Protein AF-R6YLD8-F1 (afdb_monomer_lite)

Secondary structure (DSSP, 8-state):
--HHHHHHHHHHHHHHHHHHHHHHHHT--GGG-TT--SEEEEEE-SSTTSSHHHHHHHTTHHHHHHTT-EEEEEESGGGGTT---SSHHHHHHHHHHHHHHHHHHTTTSEEEEEE--HHHHHHHHHHHHHHHH-SS-B-PPSS--GGGTS-HHHHHHHHHHHHHTT--HHHHHHHHHHHHHHHHHTT-S--SSB---SEEEEEEES--HHHHHHHHHTTTTHHHHHTTTEEEE-SS--

Sequence (238 aa):
MTEKDYWERFGFWRCSLSDIYTHIKSGMAETENPHCRKGIIVEKDADTESRLDFVKDYLNVSELEKAGKVSELTIDASWTAGIVPSSRNETSRDCWNKIIAAAYKANDGLLILNVSNMKLFEHCWWHIKQLAKQEAGLVAWPPFDKSIFFDIDEFVGEVERLMKTGRDKSEINAFVKDKISEAKRQGLVPSDKFHFNGYVLIVLDGLDWQSVREISERDRGQFDAAMQFYYRVDFSRW

Foldseek 3Di:
DDPVLVCVQLVVLLVQLLVQLVQLVVLDFPVVCPPHFQAEEEEDDPDDPDTVVSSCVSSVVVVCVVVQQEFEDEADPVLVVPDPDPDPVPSLLQLLLLQVLSLLSNASHEYEYEYADLVSCLSCVLSVLCLRVQPWFRARDPPDDLCSLPVVVVVVVVLVVCVVVVDDPVVSVVVVVVVVVVCVVSCSGPDRGHGRRHGYYYYYYNDDPVSNCVSNVVVPCPVVVSVVRYDYDDPDDD

Structure (mmCIF, N/CA/C/O backbone):
data_AF-R6YLD8-F1
#
_entry.id   AF-R6YLD8-F1
#
loop_
_atom_site.group_PDB
_atom_site.id
_atom_site.type_symbol
_atom_site.label_atom_id
_atom_site.label_alt_id
_atom_site.label_comp_id
_atom_site.label_asym_id
_atom_site.label_entity_id
_atom_site.label_seq_id
_atom_site.pdbx_PDB_ins_code
_atom_site.Cartn_x
_atom_site.Cartn_y
_atom_site.Cartn_z
_atom_site.occupancy
_atom_site.B_iso_or_equiv
_atom_site.auth_seq_id
_atom_site.auth_comp_id
_atom_site.auth_asym_id
_atom_site.auth_atom_id
_atom_site.pdbx_PDB_model_num
ATOM 1 N N . MET A 1 1 ? -20.843 14.189 20.719 1.00 54.56 1 MET A N 1
ATOM 2 C CA . MET A 1 1 ? -21.021 14.090 19.256 1.00 54.56 1 MET A CA 1
ATOM 3 C C . MET A 1 1 ? -22.514 14.049 18.999 1.00 54.56 1 MET A C 1
ATOM 5 O O . MET A 1 1 ? -23.176 13.247 19.647 1.00 54.56 1 MET A O 1
ATOM 9 N N . THR A 1 2 ? -23.064 14.955 18.189 1.00 55.84 2 THR A N 1
ATOM 10 C CA . THR A 1 2 ? -24.496 14.896 17.850 1.00 55.84 2 THR A CA 1
ATOM 11 C C . THR A 1 2 ? -24.734 13.844 16.762 1.00 55.84 2 THR A C 1
ATOM 13 O O . THR A 1 2 ? -23.812 13.488 16.034 1.00 55.84 2 THR A O 1
ATOM 16 N N . GLU A 1 3 ? -25.958 13.334 16.629 1.00 47.41 3 GLU A N 1
ATOM 17 C CA . GLU A 1 3 ? -26.317 12.378 15.567 1.00 47.41 3 GLU A CA 1
ATOM 18 C C . GLU A 1 3 ? -26.068 12.965 14.164 1.00 47.41 3 GLU A C 1
ATOM 20 O O . GLU A 1 3 ? -25.625 12.272 13.253 1.00 47.41 3 GLU A O 1
ATOM 25 N N . LYS A 1 4 ? -26.243 14.281 14.011 1.00 50.69 4 LYS A N 1
ATOM 26 C CA . LYS A 1 4 ? -25.929 15.012 12.781 1.00 50.69 4 LYS A CA 1
ATOM 27 C C . LYS A 1 4 ? -24.424 15.036 12.479 1.00 50.69 4 LYS A C 1
ATOM 29 O O . LYS A 1 4 ? -24.033 14.744 11.353 1.00 50.69 4 LYS A O 1
ATOM 34 N N . ASP A 1 5 ? -23.589 15.301 13.488 1.00 54.31 5 ASP A N 1
ATOM 35 C CA . ASP A 1 5 ? -22.125 15.217 13.358 1.00 54.31 5 ASP A CA 1
ATOM 36 C C . ASP A 1 5 ? -21.674 13.801 12.987 1.00 54.31 5 ASP A C 1
ATOM 38 O O . ASP A 1 5 ? -20.749 13.630 12.201 1.00 54.31 5 ASP A O 1
ATOM 42 N N . TYR A 1 6 ? -22.331 12.778 13.537 1.00 54.19 6 TYR A N 1
ATOM 43 C CA . TYR A 1 6 ? -22.043 11.382 13.227 1.00 54.19 6 TYR A CA 1
ATOM 44 C C . TYR A 1 6 ? -22.315 11.073 11.743 1.00 54.19 6 TYR A C 1
ATOM 46 O O . TYR A 1 6 ? -21.423 10.600 11.041 1.00 54.19 6 TYR A O 1
ATOM 54 N N . TRP A 1 7 ? -23.497 11.412 11.221 1.00 52.25 7 TRP A N 1
ATOM 55 C CA . TRP A 1 7 ? -23.858 11.115 9.828 1.00 52.25 7 TRP A CA 1
ATOM 56 C C . TRP A 1 7 ? -23.059 11.908 8.790 1.00 52.25 7 TRP A C 1
ATOM 58 O O . TRP A 1 7 ? -22.678 11.342 7.767 1.00 52.25 7 TRP A O 1
ATOM 68 N N . GLU A 1 8 ? -22.755 13.181 9.044 1.00 62.16 8 GLU A N 1
ATOM 69 C CA . GLU A 1 8 ? -21.939 13.985 8.124 1.00 62.16 8 GLU A CA 1
ATOM 70 C C . GLU A 1 8 ? -20.480 13.481 8.079 1.00 62.16 8 GLU A C 1
ATOM 72 O O . GLU A 1 8 ? -19.888 13.388 7.001 1.00 62.16 8 GLU A O 1
ATOM 77 N N . ARG A 1 9 ? -19.913 13.067 9.224 1.00 65.88 9 ARG A N 1
ATOM 78 C CA . ARG A 1 9 ? -18.512 12.608 9.332 1.00 65.88 9 ARG A CA 1
ATOM 79 C C . ARG A 1 9 ? -18.305 11.186 8.820 1.00 65.88 9 ARG A C 1
ATOM 81 O O . ARG A 1 9 ? -17.398 10.943 8.026 1.00 65.88 9 ARG A O 1
ATOM 88 N N . PHE A 1 10 ? -19.141 10.243 9.250 1.00 72.06 10 PHE A N 1
ATOM 89 C CA . PHE A 1 10 ? -19.070 8.860 8.776 1.00 72.06 10 PHE A CA 1
ATOM 90 C C . PHE A 1 10 ? -19.542 8.743 7.324 1.00 72.06 10 PHE A C 1
ATOM 92 O O . PHE A 1 10 ? -18.991 7.945 6.568 1.00 72.06 10 PHE A O 1
ATOM 99 N N . GLY A 1 11 ? -20.506 9.574 6.910 1.00 73.88 11 GLY A N 1
ATOM 100 C CA . GLY A 1 11 ? -20.987 9.644 5.532 1.00 73.88 11 GLY A CA 1
ATOM 101 C C . GLY A 1 11 ? -19.890 10.039 4.546 1.00 73.88 11 GLY A C 1
ATOM 102 O O . GLY A 1 11 ? -19.727 9.365 3.532 1.00 73.88 11 GLY A O 1
ATOM 103 N N . PHE A 1 12 ? -19.084 11.059 4.866 1.00 81.25 12 PHE A N 1
ATOM 104 C CA . PHE A 1 12 ? -17.955 11.461 4.020 1.00 81.25 12 PHE A CA 1
ATOM 105 C C . PHE A 1 12 ? -16.965 10.313 3.783 1.00 81.25 12 PHE A C 1
ATOM 107 O O . PHE A 1 12 ? -16.616 10.023 2.634 1.00 81.25 12 PHE A O 1
ATOM 114 N N . TRP A 1 13 ? -16.527 9.643 4.856 1.00 83.94 13 TRP A N 1
ATOM 115 C CA . TRP A 1 13 ? -15.561 8.550 4.743 1.00 83.94 13 TRP A CA 1
ATOM 116 C C . TRP A 1 13 ? -16.149 7.341 4.030 1.00 83.94 13 TRP A C 1
ATOM 118 O O . TRP A 1 13 ? -15.495 6.774 3.161 1.00 83.94 13 TRP A O 1
ATOM 128 N N . ARG A 1 14 ? -17.401 6.991 4.331 1.00 85.25 14 ARG A N 1
ATOM 129 C CA . ARG A 1 14 ? -18.125 5.936 3.625 1.00 85.25 14 ARG A CA 1
ATOM 130 C C . ARG A 1 14 ? -18.158 6.190 2.119 1.00 85.25 14 ARG A C 1
ATOM 132 O O . ARG A 1 14 ? -17.820 5.280 1.366 1.00 85.25 14 ARG A O 1
ATOM 139 N N . CYS A 1 15 ? -18.537 7.393 1.683 1.00 83.88 15 CYS A N 1
ATOM 140 C CA . CYS A 1 15 ? -18.571 7.741 0.261 1.00 83.88 15 CYS A CA 1
ATOM 141 C C . CYS A 1 15 ? -17.170 7.684 -0.355 1.00 83.88 15 CYS A C 1
ATOM 143 O O . CYS A 1 15 ? -16.962 6.943 -1.307 1.00 83.88 15 CYS A O 1
ATOM 145 N N . SER A 1 16 ? -16.192 8.364 0.251 1.00 85.69 16 SER A N 1
ATOM 146 C CA . SER A 1 16 ? -14.823 8.436 -0.283 1.00 85.69 16 SER A CA 1
ATOM 147 C C . SER A 1 16 ? -14.176 7.054 -0.434 1.00 85.69 16 SER A C 1
ATOM 149 O O . SER A 1 16 ? -13.563 6.760 -1.455 1.00 85.69 16 SER A O 1
ATOM 151 N N . LEU A 1 17 ? -14.322 6.179 0.565 1.00 90.62 17 LEU A N 1
ATOM 152 C CA . LEU A 1 17 ? -13.771 4.822 0.518 1.00 90.62 17 LEU A CA 1
ATOM 153 C C . LEU A 1 17 ? -14.524 3.934 -0.487 1.00 90.62 17 LEU A C 1
ATOM 155 O O . LEU A 1 17 ? -13.894 3.168 -1.214 1.00 90.62 17 LEU A O 1
ATOM 159 N N . SER A 1 18 ? -15.849 4.081 -0.585 1.00 89.31 18 SER A N 1
ATOM 160 C CA . SER A 1 18 ? -16.654 3.347 -1.574 1.00 89.31 18 SER A CA 1
ATOM 161 C C . SER A 1 18 ? -16.325 3.767 -3.011 1.00 89.31 18 SER A C 1
ATOM 163 O O . SER A 1 18 ? -16.308 2.923 -3.909 1.00 89.31 18 SER A O 1
ATOM 165 N N . ASP A 1 19 ? -16.033 5.050 -3.238 1.00 88.31 19 ASP A N 1
ATOM 166 C CA . ASP A 1 19 ? -15.616 5.578 -4.539 1.00 88.31 19 ASP A CA 1
ATOM 167 C C . ASP A 1 19 ? -14.249 5.013 -4.944 1.00 88.31 19 ASP A C 1
ATOM 169 O O . ASP A 1 19 ? -14.073 4.580 -6.085 1.00 88.31 19 ASP A O 1
ATOM 173 N N . ILE A 1 20 ? -13.306 4.930 -3.997 1.00 90.75 20 ILE A N 1
ATOM 174 C CA . ILE A 1 20 ? -11.999 4.289 -4.204 1.00 90.75 20 ILE A CA 1
ATOM 175 C C . ILE A 1 20 ? -12.169 2.810 -4.565 1.00 90.75 20 ILE A C 1
ATOM 177 O O . ILE A 1 20 ? -11.613 2.356 -5.565 1.00 90.75 20 ILE A O 1
ATOM 181 N N . TYR A 1 21 ? -12.968 2.058 -3.802 1.00 92.31 21 TYR A N 1
ATOM 182 C CA . TYR A 1 21 ? -13.267 0.660 -4.123 1.00 92.31 21 TYR A CA 1
ATOM 183 C C . TYR A 1 21 ? -13.888 0.517 -5.518 1.00 92.31 21 TYR A C 1
ATOM 185 O O . TYR A 1 21 ? -13.469 -0.339 -6.299 1.00 92.31 21 TYR A O 1
ATOM 193 N N . THR A 1 22 ? -14.851 1.375 -5.861 1.00 90.12 22 THR A N 1
ATOM 194 C CA . THR A 1 22 ? -15.515 1.350 -7.170 1.00 90.12 22 THR A CA 1
ATOM 195 C C . THR A 1 22 ? -14.522 1.615 -8.297 1.00 90.12 22 THR A C 1
ATOM 197 O O . THR A 1 22 ? -14.556 0.903 -9.298 1.00 90.12 22 THR A O 1
ATOM 200 N N . HIS A 1 23 ? -13.608 2.571 -8.114 1.00 88.88 23 HIS A N 1
ATOM 201 C CA . HIS A 1 23 ? -12.553 2.891 -9.073 1.00 88.88 23 HIS A CA 1
ATOM 202 C C . HIS A 1 23 ? -11.590 1.712 -9.284 1.00 88.88 23 HIS A C 1
ATOM 204 O O . HIS A 1 23 ? -11.355 1.292 -10.418 1.00 88.88 23 HIS A O 1
ATOM 210 N N . ILE A 1 24 ? -11.110 1.104 -8.192 1.00 89.75 24 ILE A N 1
ATOM 211 C CA . ILE A 1 24 ? -10.271 -0.101 -8.259 1.00 89.75 24 ILE A CA 1
ATOM 212 C C . ILE A 1 24 ? -11.018 -1.225 -8.984 1.00 89.75 24 ILE A C 1
ATOM 214 O O . ILE A 1 24 ? -10.458 -1.906 -9.844 1.00 89.75 24 ILE A O 1
ATOM 218 N N . LYS A 1 25 ? -12.293 -1.446 -8.653 1.00 89.31 25 LYS A N 1
ATOM 219 C CA . LYS A 1 25 ? -13.105 -2.520 -9.230 1.00 89.31 25 LYS A CA 1
ATOM 220 C C . LYS A 1 25 ? -13.355 -2.323 -10.723 1.00 89.31 25 LYS A C 1
ATOM 222 O O . LYS A 1 25 ? -13.212 -3.291 -11.470 1.00 89.31 25 LYS A O 1
ATOM 227 N N . SER A 1 26 ? -13.699 -1.108 -11.150 1.00 84.56 26 SER A N 1
ATOM 228 C CA . SER A 1 26 ? -14.002 -0.779 -12.547 1.00 84.56 26 SER A CA 1
ATOM 229 C C . SER A 1 26 ? -12.767 -0.757 -13.450 1.00 84.56 26 SER A C 1
ATOM 231 O O . SER A 1 26 ? -12.919 -0.900 -14.661 1.00 84.56 26 SER A O 1
ATOM 233 N N . GLY A 1 27 ? -11.561 -0.618 -12.882 1.00 77.94 27 GLY A N 1
ATOM 234 C CA . GLY A 1 27 ? -10.319 -0.505 -13.654 1.00 77.94 27 GLY A CA 1
ATOM 235 C C . GLY A 1 27 ? -10.230 0.806 -14.438 1.00 77.94 27 GLY A C 1
ATOM 236 O O . GLY A 1 27 ? -9.628 0.841 -15.510 1.00 77.94 27 GLY A O 1
ATOM 237 N N . MET A 1 28 ? -10.887 1.855 -13.939 1.00 67.25 28 MET A N 1
ATOM 238 C CA . MET A 1 28 ? -10.843 3.197 -14.520 1.00 67.25 28 MET A CA 1
ATOM 239 C C . MET A 1 28 ? -9.446 3.817 -14.374 1.00 67.25 28 MET A C 1
ATOM 241 O O . MET A 1 28 ? -8.690 3.493 -13.457 1.00 67.25 28 MET A O 1
ATOM 245 N N . ALA A 1 29 ? -9.096 4.701 -15.309 1.00 59.94 29 ALA A N 1
ATOM 246 C CA . ALA A 1 29 ? -7.838 5.433 -15.257 1.00 59.94 29 ALA A CA 1
ATOM 247 C C . ALA A 1 29 ? -7.935 6.596 -14.257 1.00 59.94 29 ALA A C 1
ATOM 249 O O . ALA A 1 29 ? -8.950 7.284 -14.189 1.00 59.94 29 ALA A O 1
ATOM 250 N N . GLU A 1 30 ? -6.842 6.882 -13.547 1.00 55.12 30 GLU A N 1
ATOM 251 C CA . GLU A 1 30 ? -6.752 7.900 -12.483 1.00 55.12 30 GLU A CA 1
ATOM 252 C C . GLU A 1 30 ? -7.286 9.293 -12.869 1.00 55.12 30 GLU A C 1
ATOM 254 O O . GLU A 1 30 ? -7.801 10.026 -12.025 1.00 55.12 30 GLU A O 1
ATOM 259 N N . THR A 1 31 ? -7.225 9.659 -14.151 1.00 53.22 31 THR A N 1
ATOM 260 C CA . THR A 1 31 ? -7.747 10.936 -14.661 1.00 53.22 31 THR A CA 1
ATOM 261 C C . THR A 1 31 ? -9.270 11.065 -14.578 1.00 53.22 31 THR A C 1
ATOM 263 O O . THR A 1 31 ? -9.794 12.163 -14.756 1.00 53.22 31 THR A O 1
ATOM 266 N N . GLU A 1 32 ? -9.988 9.967 -14.334 1.00 52.00 32 GLU A N 1
ATOM 267 C CA . GLU A 1 32 ? -11.451 9.912 -14.357 1.00 52.00 32 GLU A CA 1
ATOM 268 C C . GLU A 1 32 ? -12.096 10.137 -12.976 1.00 52.00 32 GLU A C 1
ATOM 270 O O . GLU A 1 32 ? -13.308 10.335 -12.905 1.00 52.00 32 GLU A O 1
ATOM 275 N N . ASN A 1 33 ? -11.314 10.202 -11.885 1.00 56.81 33 ASN A N 1
ATOM 276 C CA . ASN A 1 33 ? -11.815 10.562 -10.551 1.00 56.81 33 ASN A CA 1
ATOM 277 C C . ASN A 1 33 ? -10.909 11.593 -9.836 1.00 56.81 33 ASN A C 1
ATOM 279 O O . ASN A 1 33 ? -10.127 11.238 -8.951 1.00 56.81 33 ASN A O 1
ATOM 283 N N . PRO A 1 34 ? -11.030 12.894 -10.167 1.00 53.66 34 PRO A N 1
ATOM 284 C CA . PRO A 1 34 ? -10.158 13.952 -9.642 1.00 53.66 34 PRO A CA 1
ATOM 285 C C . PRO A 1 34 ? -10.379 14.272 -8.153 1.00 53.66 34 PRO A C 1
ATOM 287 O O . PRO A 1 34 ? -9.689 15.130 -7.600 1.00 53.66 34 PRO A O 1
ATOM 290 N N . HIS A 1 35 ? -11.356 13.637 -7.498 1.00 57.69 35 HIS A N 1
ATOM 291 C CA . HIS A 1 35 ? -11.783 13.988 -6.144 1.00 57.69 35 HIS A CA 1
ATOM 292 C C . HIS A 1 35 ? -11.225 13.071 -5.052 1.00 57.69 35 HIS A C 1
ATOM 294 O O . HIS A 1 35 ? -11.308 13.431 -3.879 1.00 57.69 35 HIS A O 1
ATOM 300 N N . CYS A 1 36 ? -10.618 11.934 -5.407 1.00 68.06 36 CYS A N 1
ATOM 301 C CA . CYS A 1 36 ? -10.081 10.983 -4.435 1.00 68.06 36 CYS A CA 1
ATOM 302 C C . CYS A 1 36 ? -8.558 11.100 -4.319 1.00 68.06 36 CYS A C 1
ATOM 304 O O . CYS A 1 36 ? -7.828 10.879 -5.283 1.00 68.06 36 CYS A O 1
ATOM 306 N N . ARG A 1 37 ? -8.054 11.391 -3.113 1.00 81.50 37 ARG A N 1
ATOM 307 C CA . ARG A 1 37 ? -6.623 11.235 -2.811 1.00 81.50 37 ARG A CA 1
ATOM 308 C C . ARG A 1 37 ? -6.215 9.761 -2.934 1.00 81.50 37 ARG A C 1
ATOM 310 O O . ARG A 1 37 ? -6.963 8.878 -2.522 1.00 81.50 37 ARG A O 1
ATOM 317 N N . LYS A 1 38 ? -5.005 9.505 -3.445 1.00 84.44 38 LYS A N 1
ATOM 318 C CA . LYS A 1 38 ? -4.450 8.147 -3.602 1.00 84.44 38 LYS A CA 1
ATOM 319 C C . LYS A 1 38 ? -4.124 7.455 -2.285 1.00 84.44 38 LYS A C 1
ATOM 321 O O . LYS A 1 38 ? -4.100 6.231 -2.219 1.00 84.44 38 LYS A O 1
ATOM 326 N N . GLY A 1 39 ? -3.815 8.236 -1.260 1.00 88.81 39 GLY A N 1
ATOM 327 C CA . GLY A 1 39 ? -3.364 7.733 0.020 1.00 88.81 39 GLY A CA 1
ATOM 328 C C . GLY A 1 39 ? -4.430 7.800 1.106 1.00 88.81 39 GLY A C 1
ATOM 329 O O . GLY A 1 39 ? -5.160 8.784 1.207 1.00 88.81 39 GLY A O 1
ATOM 330 N N . ILE A 1 40 ? -4.469 6.794 1.970 1.00 91.00 40 ILE A N 1
ATOM 331 C CA . ILE A 1 40 ? -5.277 6.736 3.189 1.00 91.00 40 ILE A CA 1
ATOM 332 C C . ILE A 1 40 ? -4.340 6.377 4.342 1.00 91.00 40 ILE A C 1
ATOM 334 O O . ILE A 1 40 ? -3.490 5.507 4.197 1.00 91.00 40 ILE A O 1
ATOM 338 N N . ILE A 1 41 ? -4.489 7.039 5.484 1.00 89.62 41 ILE A N 1
ATOM 339 C CA . ILE A 1 41 ? -3.752 6.761 6.716 1.00 89.62 41 ILE A CA 1
ATOM 340 C C . ILE A 1 41 ? -4.764 6.467 7.813 1.00 89.62 41 ILE A C 1
ATOM 342 O O . ILE A 1 41 ? -5.681 7.263 8.035 1.00 89.62 41 ILE A O 1
ATOM 346 N N . VAL A 1 42 ? -4.586 5.345 8.503 1.00 89.75 42 VAL A N 1
ATOM 347 C CA . VAL A 1 42 ? -5.448 4.914 9.604 1.00 89.75 42 VAL A CA 1
ATOM 348 C C . VAL A 1 42 ? -4.610 4.373 10.759 1.00 89.75 42 VAL A C 1
ATOM 350 O O . VAL A 1 42 ? -3.644 3.639 10.558 1.00 89.75 42 VAL A O 1
ATOM 353 N N . GLU A 1 43 ? -4.980 4.750 11.978 1.00 87.88 43 GLU A N 1
ATOM 354 C CA . GLU A 1 43 ? -4.434 4.175 13.209 1.00 87.88 43 GLU A CA 1
ATOM 355 C C . GLU A 1 43 ? -5.186 2.878 13.523 1.00 87.88 43 GLU A C 1
ATOM 357 O O . GLU A 1 43 ? -6.420 2.849 13.519 1.00 87.88 43 GLU A O 1
ATOM 362 N N . LYS A 1 44 ? -4.448 1.793 13.764 1.00 85.06 44 LYS A N 1
ATOM 363 C CA . LYS A 1 44 ? -5.018 0.548 14.275 1.00 85.06 44 LYS A CA 1
ATOM 364 C C . LYS A 1 44 ? -5.120 0.686 15.789 1.00 85.06 44 LYS A C 1
ATOM 366 O O . LYS A 1 44 ? -4.099 0.669 16.476 1.00 85.06 44 LYS A O 1
ATOM 371 N N . ASP A 1 45 ? -6.335 0.863 16.305 1.00 72.88 45 ASP A N 1
ATOM 372 C CA . ASP A 1 45 ? -6.512 0.934 17.754 1.00 72.88 45 ASP A CA 1
ATOM 373 C C . ASP A 1 45 ? -6.369 -0.463 18.384 1.00 72.88 45 ASP A C 1
ATOM 375 O O . ASP A 1 45 ? -6.565 -1.494 17.737 1.00 72.88 45 ASP A O 1
ATOM 379 N N . ALA A 1 46 ? -5.993 -0.485 19.663 1.00 60.31 46 ALA A N 1
ATOM 380 C CA . ALA A 1 46 ? -5.762 -1.712 20.425 1.00 60.31 46 ALA A CA 1
ATOM 381 C C . ALA A 1 46 ? -7.060 -2.449 20.817 1.00 60.31 46 ALA A C 1
ATOM 383 O O . ALA A 1 46 ? -6.999 -3.629 21.157 1.00 60.31 46 ALA A O 1
ATOM 384 N N . ASP A 1 47 ? -8.209 -1.769 20.747 1.00 57.75 47 ASP A N 1
ATOM 385 C CA . ASP A 1 47 ? -9.528 -2.327 21.047 1.00 57.75 47 ASP A CA 1
ATOM 386 C C . ASP A 1 47 ? -10.311 -2.599 19.752 1.00 57.75 47 ASP A C 1
ATOM 388 O O . ASP A 1 47 ? -10.381 -1.787 18.830 1.00 57.75 47 ASP A O 1
ATOM 392 N N . THR A 1 48 ? -10.887 -3.792 19.701 1.00 47.78 48 THR A N 1
ATOM 393 C CA . THR A 1 48 ? -11.119 -4.644 18.525 1.00 47.78 48 THR A CA 1
ATOM 394 C C . THR A 1 48 ? -12.234 -4.243 17.540 1.00 47.78 48 THR A C 1
ATOM 396 O O . THR A 1 48 ? -12.729 -5.123 16.850 1.00 47.78 48 THR A O 1
ATOM 399 N N . GLU A 1 49 ? -12.648 -2.973 17.438 1.00 58.47 49 GLU A N 1
ATOM 400 C CA . GLU A 1 49 ? -13.730 -2.571 16.496 1.00 58.47 49 GLU A CA 1
ATOM 401 C C . GLU A 1 49 ? -13.579 -1.182 15.825 1.00 58.47 49 GLU A C 1
ATOM 403 O O . GLU A 1 49 ? -14.523 -0.636 15.257 1.00 58.47 49 GLU A O 1
ATOM 408 N N . SER A 1 50 ? -12.429 -0.517 15.898 1.00 72.31 50 SER A N 1
ATOM 409 C CA . SER A 1 50 ? -12.491 0.949 15.990 1.00 72.31 50 SER A CA 1
ATOM 410 C C . SER A 1 50 ? -12.395 1.773 14.689 1.00 72.31 50 SER A C 1
ATOM 412 O O . SER A 1 50 ? -13.083 2.789 14.570 1.00 72.31 50 SER A O 1
ATOM 414 N N . ARG A 1 51 ? -11.525 1.439 13.722 1.00 81.12 51 ARG A N 1
ATOM 415 C CA . ARG A 1 51 ? -11.225 2.314 12.555 1.00 81.12 51 ARG A CA 1
ATOM 416 C C . ARG A 1 51 ? -10.713 1.573 11.339 1.00 81.12 51 ARG A C 1
ATOM 418 O O . ARG A 1 51 ? -11.172 1.822 10.226 1.00 81.12 51 ARG A O 1
ATOM 425 N N . LEU A 1 52 ? -9.749 0.684 11.551 1.00 88.00 52 LEU A N 1
ATOM 426 C CA . LEU A 1 52 ? -9.182 -0.119 10.477 1.00 88.00 52 LEU A CA 1
ATOM 427 C C . LEU A 1 52 ? -10.253 -1.010 9.845 1.00 88.00 52 LEU A C 1
ATOM 429 O O . LEU A 1 52 ? -10.328 -1.061 8.623 1.00 88.00 52 LEU A O 1
ATOM 433 N N . ASP A 1 53 ? -11.108 -1.630 10.660 1.00 87.56 53 ASP A N 1
ATOM 434 C CA . ASP A 1 53 ? -12.198 -2.482 10.175 1.00 87.56 53 ASP A CA 1
ATOM 435 C C . ASP A 1 53 ? -13.194 -1.676 9.341 1.00 87.56 53 ASP A C 1
ATOM 437 O O . ASP A 1 53 ? -13.478 -2.045 8.208 1.00 87.56 53 ASP A O 1
ATOM 441 N N . PHE A 1 54 ? -13.594 -0.487 9.814 1.00 87.69 54 PHE A N 1
ATOM 442 C CA . PHE A 1 54 ? -14.398 0.448 9.021 1.00 87.69 54 PHE A CA 1
ATOM 443 C C . PHE A 1 54 ? -13.747 0.744 7.660 1.00 87.69 54 PHE A C 1
ATOM 445 O O . PHE A 1 54 ? -14.404 0.681 6.622 1.00 87.69 54 PHE A O 1
ATOM 452 N N . VAL A 1 55 ? -12.447 1.058 7.638 1.00 91.19 55 VAL A N 1
ATOM 453 C CA . VAL A 1 55 ? -11.739 1.349 6.385 1.00 91.19 55 VAL A CA 1
ATOM 454 C C . VAL A 1 55 ? -11.704 0.123 5.472 1.00 91.19 55 VAL A C 1
ATOM 456 O O . VAL A 1 55 ? -11.999 0.245 4.283 1.00 91.19 55 VAL A O 1
ATOM 459 N N . LYS A 1 56 ? -11.375 -1.053 6.015 1.00 92.56 56 LYS A N 1
ATOM 460 C CA . LYS A 1 56 ? -11.284 -2.306 5.258 1.00 92.56 56 LYS A CA 1
ATOM 461 C C . LYS A 1 56 ? -12.639 -2.748 4.703 1.00 92.56 56 LYS A C 1
ATOM 463 O O . LYS A 1 56 ? -12.682 -3.221 3.567 1.00 92.56 56 LYS A O 1
ATOM 468 N N . ASP A 1 57 ? -13.722 -2.542 5.444 1.00 91.81 57 ASP A N 1
ATOM 469 C CA . ASP A 1 57 ? -15.083 -2.881 5.028 1.00 91.81 57 ASP A CA 1
ATOM 470 C C . ASP A 1 57 ? -15.552 -2.012 3.859 1.00 91.81 57 ASP A C 1
ATOM 472 O O . ASP A 1 57 ? -16.043 -2.533 2.857 1.00 91.81 57 ASP A O 1
ATOM 476 N N . TYR A 1 58 ? -15.356 -0.690 3.932 1.00 91.75 58 TYR A N 1
ATOM 477 C CA . TYR A 1 58 ? -15.797 0.218 2.864 1.00 91.75 58 TYR A CA 1
ATOM 478 C C . TYR A 1 58 ? -14.879 0.228 1.640 1.00 91.75 58 TYR A C 1
ATOM 480 O O . TYR A 1 58 ? -15.353 0.473 0.533 1.00 91.75 58 TYR A O 1
ATOM 488 N N . LEU A 1 59 ? -13.592 -0.091 1.808 1.00 93.12 59 LEU A N 1
ATOM 489 C CA . LEU A 1 59 ? -12.723 -0.448 0.682 1.00 93.12 59 LEU A CA 1
ATOM 490 C C . LEU A 1 59 ? -13.009 -1.859 0.150 1.00 93.12 59 LEU A C 1
ATOM 492 O O . LEU A 1 59 ? -12.492 -2.224 -0.905 1.00 93.12 59 LEU A O 1
ATOM 496 N N . ASN A 1 60 ? -13.801 -2.649 0.883 1.00 94.62 60 ASN A N 1
ATOM 497 C CA . ASN A 1 60 ? -14.130 -4.041 0.602 1.00 94.62 60 ASN A CA 1
ATOM 498 C C . ASN A 1 60 ? -12.872 -4.867 0.280 1.00 94.62 60 ASN A C 1
ATOM 500 O O . ASN A 1 60 ? -12.765 -5.543 -0.748 1.00 94.62 60 ASN A O 1
ATOM 504 N N . VAL A 1 61 ? -11.888 -4.773 1.182 1.00 94.62 61 VAL A N 1
ATOM 505 C CA . VAL A 1 61 ? -10.551 -5.362 1.011 1.00 94.62 61 VAL A CA 1
ATOM 506 C C . VAL A 1 61 ? -10.637 -6.859 0.728 1.00 94.62 61 VAL A C 1
ATOM 508 O O . VAL A 1 61 ? -9.939 -7.338 -0.156 1.00 94.62 61 VAL A O 1
ATOM 511 N N . SER A 1 62 ? -11.560 -7.584 1.370 1.00 95.38 62 SER A N 1
ATOM 512 C CA . SER A 1 62 ? -11.748 -9.020 1.120 1.00 95.38 62 SER A CA 1
ATOM 513 C C . SER A 1 62 ? -12.125 -9.340 -0.333 1.00 95.38 62 SER A C 1
ATOM 515 O O . SER A 1 62 ? -11.687 -10.353 -0.881 1.00 95.38 62 SER A O 1
ATOM 517 N N . GLU A 1 63 ? -12.945 -8.511 -0.987 1.00 94.25 63 GLU A N 1
ATOM 518 C CA . GLU A 1 63 ? -13.269 -8.706 -2.404 1.00 94.25 63 GLU A CA 1
ATOM 519 C C . GLU A 1 63 ? -12.080 -8.356 -3.302 1.00 94.25 63 GLU A C 1
ATOM 521 O O . GLU A 1 63 ? -11.794 -9.090 -4.249 1.00 94.25 63 GLU A O 1
ATOM 526 N N . LEU A 1 64 ? -11.357 -7.278 -2.984 1.00 91.88 64 LEU A N 1
ATOM 527 C CA . LEU A 1 64 ? -10.156 -6.886 -3.721 1.00 91.88 64 LEU A CA 1
ATOM 528 C C . LEU A 1 64 ? -9.048 -7.947 -3.615 1.00 91.88 64 LEU A C 1
ATOM 530 O O . LEU A 1 64 ? -8.410 -8.261 -4.618 1.00 91.88 64 LEU A O 1
ATOM 534 N N . GLU A 1 65 ? -8.857 -8.546 -2.438 1.00 91.44 65 GLU A N 1
ATOM 535 C CA . GLU A 1 65 ? -7.933 -9.663 -2.204 1.00 91.44 65 GLU A CA 1
ATOM 536 C C . GLU A 1 65 ? -8.306 -10.879 -3.055 1.00 91.44 65 GLU A C 1
ATOM 538 O O . GLU A 1 65 ? -7.460 -11.417 -3.766 1.00 91.44 65 GLU A O 1
ATOM 543 N N . LYS A 1 66 ? -9.586 -11.280 -3.056 1.00 87.56 66 LYS A N 1
ATOM 544 C CA . LYS A 1 66 ? -10.082 -12.383 -3.903 1.00 87.56 66 LYS A CA 1
ATOM 545 C C . LYS A 1 66 ? -9.876 -12.116 -5.394 1.00 87.56 66 LYS A C 1
ATOM 547 O O . LYS A 1 66 ? -9.716 -13.061 -6.161 1.00 87.56 66 LYS A O 1
ATOM 552 N N . ALA A 1 67 ? -9.891 -10.849 -5.798 1.00 82.62 67 ALA A N 1
ATOM 553 C CA . ALA A 1 67 ? -9.622 -10.418 -7.164 1.00 82.62 67 ALA A CA 1
ATOM 554 C C . ALA A 1 67 ? -8.121 -10.259 -7.481 1.00 82.62 67 ALA A C 1
ATOM 556 O O . ALA A 1 67 ? -7.788 -9.877 -8.601 1.00 82.62 67 ALA A O 1
ATOM 557 N N . GLY A 1 68 ? -7.220 -10.515 -6.524 1.00 84.06 68 GLY A N 1
ATOM 558 C CA . GLY A 1 68 ? -5.776 -10.338 -6.697 1.00 84.06 68 GLY A CA 1
ATOM 559 C C . GLY A 1 68 ? -5.338 -8.875 -6.819 1.00 84.06 68 GLY A C 1
ATOM 560 O O . GLY A 1 68 ? -4.275 -8.603 -7.362 1.00 84.06 68 GLY A O 1
ATOM 561 N N . LYS A 1 69 ? -6.155 -7.925 -6.343 1.00 86.50 69 LYS A N 1
ATOM 562 C CA . LYS A 1 69 ? -5.907 -6.474 -6.424 1.00 86.50 69 LYS A CA 1
ATOM 563 C C . LYS A 1 69 ? -5.318 -5.883 -5.143 1.00 86.50 69 LYS A C 1
ATOM 565 O O . LYS A 1 69 ? -5.263 -4.664 -5.012 1.00 86.50 69 LYS A O 1
ATOM 570 N N . VAL A 1 70 ? -4.913 -6.713 -4.186 1.00 90.06 70 VAL A N 1
ATOM 571 C CA . VAL A 1 70 ? -4.324 -6.267 -2.918 1.00 90.06 70 VAL A CA 1
ATOM 572 C C . VAL A 1 70 ? -2.915 -6.819 -2.795 1.00 90.06 70 VAL A C 1
ATOM 574 O O . VAL A 1 70 ? -2.703 -8.018 -2.948 1.00 90.06 70 VAL A O 1
ATOM 577 N N . SER A 1 71 ? -1.961 -5.944 -2.482 1.00 90.75 71 SER A N 1
ATOM 578 C CA . SER A 1 71 ? -0.650 -6.349 -1.975 1.00 90.75 71 SER A CA 1
ATOM 579 C C . SER A 1 71 ? -0.478 -5.762 -0.588 1.00 90.75 71 SER A C 1
ATOM 581 O O . SER A 1 71 ? -0.625 -4.556 -0.402 1.00 90.75 71 SER A O 1
ATOM 583 N N . GLU A 1 72 ? -0.118 -6.601 0.373 1.00 92.88 72 GLU A N 1
ATOM 584 C CA . GLU A 1 72 ? 0.138 -6.187 1.748 1.00 92.88 72 GLU A CA 1
ATOM 585 C C . GLU A 1 72 ? 1.632 -6.301 2.060 1.00 92.88 72 GLU A C 1
ATOM 587 O O . GLU A 1 72 ? 2.292 -7.271 1.683 1.00 92.88 72 GLU A O 1
ATOM 592 N N . LEU A 1 73 ? 2.180 -5.282 2.717 1.00 91.00 73 LEU A N 1
ATOM 593 C CA . LEU A 1 73 ? 3.581 -5.211 3.102 1.00 91.00 73 LEU A CA 1
ATOM 594 C C . LEU A 1 73 ? 3.695 -4.680 4.532 1.00 91.00 73 LEU A C 1
ATOM 596 O O . LEU A 1 73 ? 3.247 -3.574 4.832 1.00 91.00 73 LEU A O 1
ATOM 600 N N . THR A 1 74 ? 4.346 -5.446 5.405 1.00 90.75 74 THR A N 1
ATOM 601 C CA . THR A 1 74 ? 4.606 -5.035 6.791 1.00 90.75 74 THR A CA 1
ATOM 602 C C . THR A 1 74 ? 5.998 -4.425 6.917 1.00 90.75 74 THR A C 1
ATOM 604 O O . THR A 1 74 ? 6.996 -5.065 6.587 1.00 90.75 74 THR A O 1
ATOM 607 N N . ILE A 1 75 ? 6.053 -3.185 7.403 1.00 87.25 75 ILE A N 1
ATOM 608 C CA . ILE A 1 75 ? 7.244 -2.392 7.709 1.00 87.25 75 ILE A CA 1
ATOM 609 C C . ILE A 1 75 ? 7.513 -2.489 9.215 1.00 87.25 75 ILE A C 1
ATOM 611 O O . ILE A 1 75 ? 6.963 -1.733 10.023 1.00 87.25 75 ILE A O 1
ATOM 615 N N . ASP A 1 76 ? 8.379 -3.427 9.591 1.00 86.31 76 ASP A N 1
ATOM 616 C CA . ASP A 1 76 ? 8.719 -3.727 10.981 1.00 86.31 76 ASP A CA 1
ATOM 617 C C . ASP A 1 76 ? 10.237 -3.876 11.189 1.00 86.31 76 ASP A C 1
ATOM 619 O O . ASP A 1 76 ? 11.042 -3.782 10.261 1.00 86.31 76 ASP A O 1
ATOM 623 N N . ALA A 1 77 ? 10.652 -4.122 12.433 1.00 81.62 77 ALA A N 1
ATOM 624 C CA . ALA A 1 77 ? 12.065 -4.234 12.794 1.00 81.62 77 ALA A CA 1
ATOM 625 C C . ALA A 1 77 ? 12.837 -5.337 12.034 1.00 81.62 77 ALA A C 1
ATOM 627 O O . ALA A 1 77 ? 14.065 -5.235 11.921 1.00 81.62 77 ALA A O 1
ATOM 628 N N . SER A 1 78 ? 12.157 -6.354 11.485 1.00 81.94 78 SER A N 1
ATOM 629 C CA . SER A 1 78 ? 12.799 -7.451 10.746 1.00 81.94 78 SER A CA 1
ATOM 630 C C . SER A 1 78 ? 13.535 -6.961 9.501 1.00 81.94 78 SER A C 1
ATOM 632 O O . SER A 1 78 ? 14.533 -7.554 9.102 1.00 81.94 78 SER A O 1
ATOM 634 N N . TRP A 1 79 ? 13.133 -5.819 8.935 1.00 78.00 79 TRP A N 1
ATOM 635 C CA . TRP A 1 79 ? 13.794 -5.233 7.768 1.00 78.00 79 TRP A CA 1
ATOM 636 C C . TRP A 1 79 ? 15.231 -4.804 8.043 1.00 78.00 79 TRP A C 1
ATOM 638 O O . TRP A 1 79 ? 16.014 -4.660 7.111 1.00 78.00 79 TRP A O 1
ATOM 648 N N . THR A 1 80 ? 15.568 -4.602 9.314 1.00 68.94 80 THR A N 1
ATOM 649 C CA . THR A 1 80 ? 16.911 -4.229 9.771 1.00 68.94 80 THR A CA 1
ATOM 650 C C . THR A 1 80 ? 17.629 -5.366 10.492 1.00 68.94 80 THR A C 1
ATOM 652 O O . THR A 1 80 ? 18.801 -5.226 10.840 1.00 68.94 80 THR A O 1
ATOM 655 N N . ALA A 1 81 ? 16.959 -6.501 10.716 1.00 60.81 81 ALA A N 1
ATOM 656 C CA . ALA A 1 81 ? 17.546 -7.640 11.404 1.00 60.81 81 ALA A CA 1
ATOM 657 C C . ALA A 1 81 ? 18.600 -8.306 10.504 1.00 60.81 81 ALA A C 1
ATOM 659 O O . ALA A 1 81 ? 18.282 -8.870 9.463 1.00 60.81 81 ALA A O 1
ATOM 660 N N . GLY A 1 82 ? 19.872 -8.220 10.902 1.00 54.81 82 GLY A N 1
ATOM 661 C CA . GLY A 1 82 ? 20.991 -8.842 10.183 1.00 54.81 82 GLY A CA 1
ATOM 662 C C . GLY A 1 82 ? 21.642 -7.978 9.098 1.00 54.81 82 GLY A C 1
ATOM 663 O O . GLY A 1 82 ? 22.650 -8.392 8.532 1.00 54.81 82 GLY A O 1
ATOM 664 N N . ILE A 1 83 ? 21.140 -6.765 8.846 1.00 56.00 83 ILE A N 1
ATOM 665 C CA . ILE A 1 83 ? 21.832 -5.797 7.990 1.00 56.00 83 ILE A CA 1
ATOM 666 C C . ILE A 1 83 ? 22.842 -5.050 8.860 1.00 56.00 83 ILE A C 1
ATOM 668 O O . ILE A 1 83 ? 22.457 -4.302 9.755 1.00 56.00 83 ILE A O 1
ATOM 672 N N . VAL A 1 84 ? 24.137 -5.245 8.600 1.00 54.59 84 VAL A N 1
ATOM 673 C CA . VAL A 1 84 ? 25.190 -4.320 9.040 1.00 54.59 84 VAL A CA 1
ATOM 674 C C . VAL A 1 84 ? 25.329 -3.299 7.913 1.00 54.59 84 VAL A C 1
ATOM 676 O O . VAL A 1 84 ? 25.949 -3.626 6.901 1.00 54.59 84 VAL A O 1
ATOM 679 N N . PRO A 1 85 ? 24.715 -2.105 8.005 1.00 54.22 85 PRO A N 1
ATOM 680 C CA . PRO A 1 85 ? 24.723 -1.172 6.890 1.00 54.22 85 PRO A CA 1
ATOM 681 C C . PRO A 1 85 ? 26.161 -0.706 6.678 1.00 54.22 85 PRO A C 1
ATOM 683 O O . PRO A 1 85 ? 26.766 -0.141 7.592 1.00 54.22 85 PRO A O 1
ATOM 686 N N . SER A 1 86 ? 26.716 -0.918 5.486 1.00 55.22 86 SER A N 1
ATOM 687 C CA . SER A 1 86 ? 28.026 -0.353 5.148 1.00 55.22 86 SER A CA 1
ATOM 688 C C . SER A 1 86 ? 27.917 1.153 4.872 1.00 55.22 86 SER A C 1
ATOM 690 O O . SER A 1 86 ? 28.894 1.894 4.990 1.00 55.22 86 SER A O 1
ATOM 692 N N . SER A 1 87 ? 26.699 1.636 4.582 1.00 55.91 87 SER A N 1
ATOM 693 C CA . SER A 1 87 ? 26.348 3.056 4.531 1.00 55.91 87 SER A CA 1
ATOM 694 C C . SER A 1 87 ? 24.874 3.309 4.887 1.00 55.91 87 SER A C 1
ATOM 696 O O . SER A 1 87 ? 24.026 2.427 4.760 1.00 55.91 87 SER A O 1
ATOM 698 N N . ARG A 1 88 ? 24.538 4.549 5.286 1.00 57.84 88 ARG A N 1
ATOM 699 C CA . ARG A 1 88 ? 23.150 4.979 5.579 1.00 57.84 88 ARG A CA 1
ATOM 700 C C . ARG A 1 88 ? 22.179 4.794 4.402 1.00 57.84 88 ARG A C 1
ATOM 702 O O . ARG A 1 88 ? 20.976 4.695 4.624 1.00 57.84 88 ARG A O 1
ATOM 709 N N . ASN A 1 89 ? 22.682 4.761 3.169 1.00 62.41 89 ASN A N 1
ATOM 710 C CA . ASN A 1 89 ? 21.843 4.746 1.971 1.00 62.41 89 ASN A CA 1
ATOM 711 C C . ASN A 1 89 ? 21.357 3.339 1.589 1.00 62.41 89 ASN A C 1
ATOM 713 O O . ASN A 1 89 ? 20.393 3.227 0.836 1.00 62.41 89 ASN A O 1
ATOM 717 N N . GLU A 1 90 ? 21.977 2.273 2.108 1.00 64.75 90 GLU A N 1
ATOM 718 C CA . GLU A 1 90 ? 21.604 0.895 1.751 1.00 64.75 90 GLU A CA 1
ATOM 719 C C . GLU A 1 90 ? 20.234 0.525 2.313 1.00 64.75 90 GLU A C 1
ATOM 721 O O . GLU A 1 90 ? 19.369 0.077 1.570 1.00 64.75 90 GLU A O 1
ATOM 726 N N . THR A 1 91 ? 19.983 0.836 3.587 1.00 69.50 91 THR A N 1
ATOM 727 C CA . THR A 1 91 ? 18.692 0.563 4.233 1.00 69.50 91 THR A CA 1
ATOM 728 C C . THR A 1 91 ? 17.546 1.311 3.551 1.00 69.50 91 THR A C 1
ATOM 730 O O . THR A 1 91 ? 16.501 0.722 3.300 1.00 69.50 91 THR A O 1
ATOM 733 N N . SER A 1 92 ? 17.739 2.586 3.190 1.00 73.56 92 SER A N 1
ATOM 734 C CA . SER A 1 92 ? 16.720 3.374 2.477 1.00 73.56 92 SER A CA 1
ATOM 735 C C . SER A 1 92 ? 16.415 2.799 1.087 1.00 73.56 92 SER A C 1
ATOM 737 O O . SER A 1 92 ? 15.252 2.719 0.694 1.00 73.56 92 SER A O 1
ATOM 739 N N . ARG A 1 93 ? 17.446 2.339 0.369 1.00 76.12 93 ARG A N 1
ATOM 740 C CA . ARG A 1 93 ? 17.309 1.687 -0.939 1.00 76.12 93 ARG A CA 1
ATOM 741 C C . ARG A 1 93 ? 16.570 0.354 -0.856 1.00 76.12 93 ARG A C 1
ATOM 743 O O . ARG A 1 93 ? 15.681 0.109 -1.666 1.00 76.12 93 ARG A O 1
ATOM 750 N N . ASP A 1 94 ? 16.913 -0.492 0.106 1.00 77.56 94 ASP A N 1
ATOM 751 C CA . ASP A 1 94 ? 16.284 -1.807 0.246 1.00 77.56 94 ASP A CA 1
ATOM 752 C C . ASP A 1 94 ? 14.815 -1.672 0.661 1.00 77.56 94 ASP A C 1
ATOM 754 O O . ASP A 1 94 ? 13.951 -2.368 0.125 1.00 77.56 94 ASP A O 1
ATOM 758 N N . CYS A 1 95 ? 14.513 -0.717 1.550 1.00 79.88 95 CYS A N 1
ATOM 759 C CA . CYS A 1 95 ? 13.139 -0.347 1.890 1.00 79.88 95 CYS A CA 1
ATOM 760 C C . CYS A 1 95 ? 12.363 0.096 0.643 1.00 79.88 95 CYS A C 1
ATOM 762 O O . CYS A 1 95 ? 11.263 -0.395 0.395 1.00 79.88 95 CYS A O 1
ATOM 764 N N . TRP A 1 96 ? 12.951 0.979 -0.169 1.00 83.44 96 TRP A N 1
ATOM 765 C CA . TRP A 1 96 ? 12.333 1.447 -1.406 1.00 83.44 96 TRP A CA 1
ATOM 766 C C . TRP A 1 96 ? 12.044 0.316 -2.386 1.00 83.44 96 TRP A C 1
ATOM 768 O O . TRP A 1 96 ? 10.928 0.210 -2.881 1.00 83.44 96 TRP A O 1
ATOM 778 N N . ASN A 1 97 ? 13.011 -0.567 -2.628 1.00 81.50 97 ASN A N 1
ATOM 779 C CA . ASN A 1 97 ? 12.842 -1.676 -3.562 1.00 81.50 97 ASN A CA 1
ATOM 780 C C . ASN A 1 97 ? 11.733 -2.643 -3.115 1.00 81.50 97 ASN A C 1
ATOM 782 O O . ASN A 1 97 ? 10.949 -3.087 -3.953 1.00 81.50 97 ASN A O 1
ATOM 786 N N . LYS A 1 98 ? 11.613 -2.919 -1.807 1.00 84.12 98 LYS A N 1
ATOM 787 C CA . LYS A 1 98 ? 10.501 -3.711 -1.249 1.00 84.12 98 LYS A CA 1
ATOM 788 C C . LYS A 1 98 ? 9.149 -3.023 -1.446 1.00 84.12 98 LYS A C 1
ATOM 790 O O . LYS A 1 98 ? 8.199 -3.661 -1.891 1.00 84.12 98 LYS A O 1
ATOM 795 N N . ILE A 1 99 ? 9.076 -1.723 -1.152 1.00 86.81 99 ILE A N 1
ATOM 796 C CA . ILE A 1 99 ? 7.863 -0.913 -1.335 1.00 86.81 99 ILE A CA 1
ATOM 797 C C . ILE A 1 99 ? 7.449 -0.886 -2.810 1.00 86.81 99 ILE A C 1
ATOM 799 O O . ILE A 1 99 ? 6.284 -1.106 -3.126 1.00 86.81 99 ILE A O 1
ATOM 803 N N . ILE A 1 100 ? 8.400 -0.663 -3.716 1.00 85.00 100 ILE A N 1
ATOM 804 C CA . ILE A 1 100 ? 8.152 -0.630 -5.155 1.00 85.00 100 ILE A CA 1
ATOM 805 C C . ILE A 1 100 ? 7.675 -1.981 -5.666 1.00 85.00 100 ILE A C 1
ATOM 807 O O . ILE A 1 100 ? 6.693 -2.024 -6.398 1.00 85.00 100 ILE A O 1
ATOM 811 N N . ALA A 1 101 ? 8.299 -3.084 -5.259 1.00 81.56 101 ALA A N 1
ATOM 812 C CA . ALA A 1 101 ? 7.840 -4.409 -5.656 1.00 81.56 101 ALA A CA 1
ATOM 813 C C . ALA A 1 101 ? 6.403 -4.700 -5.187 1.00 81.56 101 ALA A C 1
ATOM 815 O O . ALA A 1 101 ? 5.605 -5.228 -5.959 1.00 81.56 101 ALA A O 1
ATOM 816 N N . ALA A 1 102 ? 6.043 -4.304 -3.962 1.00 86.69 102 ALA A N 1
ATOM 817 C CA . ALA A 1 102 ? 4.666 -4.412 -3.481 1.00 86.69 102 ALA A CA 1
ATOM 818 C C . ALA A 1 102 ? 3.702 -3.502 -4.269 1.00 86.69 102 ALA A C 1
ATOM 820 O O . ALA A 1 102 ? 2.605 -3.926 -4.623 1.00 86.69 102 ALA A O 1
ATOM 821 N N . ALA A 1 103 ? 4.124 -2.281 -4.615 1.00 86.06 103 ALA A N 1
ATOM 822 C CA . ALA A 1 103 ? 3.344 -1.367 -5.450 1.00 86.06 103 ALA A CA 1
ATOM 823 C C . ALA A 1 103 ? 3.107 -1.920 -6.865 1.00 86.06 103 ALA A C 1
ATOM 825 O O . ALA A 1 103 ? 2.008 -1.786 -7.391 1.00 86.06 103 ALA A O 1
ATOM 826 N N . TYR A 1 104 ? 4.100 -2.585 -7.463 1.00 80.25 104 TYR A N 1
ATOM 827 C CA . TYR A 1 104 ? 3.943 -3.285 -8.742 1.00 80.25 104 TYR A CA 1
ATOM 828 C C . TYR A 1 104 ? 2.887 -4.388 -8.660 1.00 80.25 104 TYR A C 1
ATOM 830 O O . TYR A 1 104 ? 2.021 -4.464 -9.526 1.00 80.25 104 TYR A O 1
ATOM 838 N N . LYS A 1 105 ? 2.928 -5.218 -7.609 1.00 79.88 105 LYS A N 1
ATOM 839 C CA . LYS A 1 105 ? 1.942 -6.291 -7.400 1.00 79.88 105 LYS A CA 1
ATOM 840 C C . LYS A 1 105 ? 0.525 -5.745 -7.201 1.00 79.88 105 LYS A C 1
ATOM 842 O O . LYS A 1 105 ? -0.425 -6.342 -7.686 1.00 79.88 105 LYS A O 1
ATOM 847 N N . ALA A 1 106 ? 0.392 -4.609 -6.519 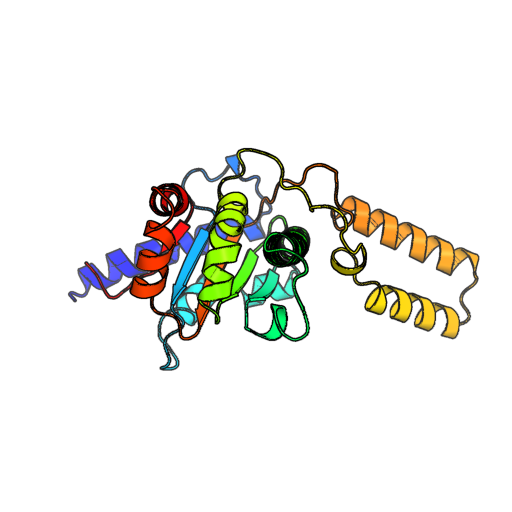1.00 85.88 106 ALA A N 1
ATOM 848 C CA . ALA A 1 106 ? -0.884 -3.933 -6.287 1.00 85.88 106 ALA A CA 1
ATOM 849 C C . ALA A 1 106 ? -1.285 -2.934 -7.385 1.00 85.88 106 ALA A C 1
ATOM 851 O O . ALA A 1 106 ? -2.196 -2.139 -7.147 1.00 85.88 106 ALA A O 1
ATOM 852 N N . ASN A 1 107 ? -0.607 -2.881 -8.537 1.00 84.25 107 ASN A N 1
ATOM 853 C CA . ASN A 1 107 ? -0.912 -1.857 -9.536 1.00 84.25 107 ASN A CA 1
ATOM 854 C C . ASN A 1 107 ? -2.389 -1.916 -9.967 1.00 84.25 107 ASN A C 1
ATOM 856 O O . ASN A 1 107 ? -2.961 -2.997 -10.076 1.00 84.25 107 ASN A O 1
ATOM 860 N N . ASP A 1 108 ? -3.008 -0.746 -10.160 1.00 84.00 108 ASP A N 1
ATOM 861 C CA . ASP A 1 108 ? -4.457 -0.599 -10.406 1.00 84.00 108 ASP A CA 1
ATOM 862 C C . ASP A 1 108 ? -5.351 -1.160 -9.266 1.00 84.00 108 ASP A C 1
ATOM 864 O O . ASP A 1 108 ? -6.551 -1.391 -9.436 1.00 84.00 108 ASP A O 1
ATOM 868 N N . GLY A 1 109 ? -4.759 -1.392 -8.091 1.00 90.19 109 GLY A N 1
ATOM 869 C CA . GLY A 1 109 ? -5.355 -2.013 -6.913 1.00 90.19 109 GLY A CA 1
ATOM 870 C C . GLY A 1 109 ? -5.116 -1.220 -5.627 1.00 90.19 109 GLY A C 1
ATOM 871 O O . GLY A 1 109 ? -5.104 0.013 -5.625 1.00 90.19 109 GLY A O 1
ATOM 872 N N . LEU A 1 110 ? -4.938 -1.934 -4.516 1.00 92.81 110 LEU A N 1
ATOM 873 C CA . LEU A 1 110 ? -4.688 -1.385 -3.186 1.00 92.81 110 LEU A CA 1
ATOM 874 C C . LEU A 1 110 ? -3.385 -1.950 -2.604 1.00 92.81 110 LEU A C 1
ATOM 876 O O . LEU A 1 110 ? -3.255 -3.150 -2.365 1.00 92.81 110 LEU A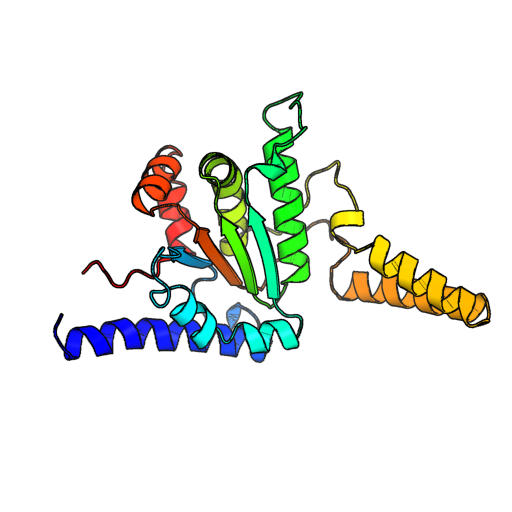 O 1
ATOM 880 N N . LEU A 1 111 ? -2.429 -1.067 -2.328 1.00 93.88 111 LEU A N 1
ATOM 881 C CA . LEU A 1 111 ? -1.228 -1.372 -1.560 1.00 93.88 111 LEU A CA 1
ATOM 882 C C . LEU A 1 111 ? -1.484 -1.075 -0.081 1.00 93.88 111 LEU A C 1
ATOM 884 O O . LEU A 1 111 ? -1.682 0.081 0.291 1.00 93.88 111 LEU A O 1
ATOM 888 N N . ILE A 1 112 ? -1.436 -2.096 0.770 1.00 94.94 112 ILE A N 1
ATOM 889 C CA . ILE A 1 112 ? -1.552 -1.950 2.223 1.00 94.94 112 ILE A CA 1
ATOM 890 C C . ILE A 1 112 ? -0.148 -1.964 2.833 1.00 94.94 112 ILE A C 1
ATOM 892 O O . ILE A 1 112 ? 0.598 -2.928 2.678 1.00 94.94 112 ILE A O 1
ATOM 896 N N . LEU A 1 113 ? 0.216 -0.890 3.531 1.00 93.25 113 LEU A N 1
ATOM 897 C CA . LEU A 1 113 ? 1.475 -0.743 4.257 1.00 93.25 113 LEU A CA 1
ATOM 898 C C . LEU A 1 113 ? 1.194 -0.786 5.761 1.00 93.25 113 LEU A C 1
ATOM 900 O O . LEU A 1 113 ? 0.749 0.211 6.329 1.00 93.25 113 LEU A O 1
ATOM 904 N N . ASN A 1 114 ? 1.470 -1.916 6.414 1.00 92.69 114 ASN A N 1
ATOM 905 C CA . ASN A 1 114 ? 1.366 -2.021 7.872 1.00 92.69 114 ASN A CA 1
ATOM 906 C C . ASN A 1 114 ? 2.660 -1.550 8.516 1.00 92.69 114 ASN A C 1
ATOM 908 O O . ASN A 1 114 ? 3.707 -2.164 8.343 1.00 92.69 114 ASN A O 1
ATOM 912 N N . VAL A 1 115 ? 2.601 -0.470 9.275 1.00 89.81 115 VAL A N 1
ATOM 913 C CA . VAL A 1 115 ? 3.765 0.177 9.864 1.00 89.81 115 VAL A CA 1
ATOM 914 C C . VAL A 1 115 ? 3.725 -0.013 11.369 1.00 89.81 115 VAL A C 1
ATOM 916 O O . VAL A 1 115 ? 2.881 0.569 12.042 1.00 89.81 115 VAL A O 1
ATOM 919 N N . SER A 1 116 ? 4.678 -0.775 11.899 1.00 88.69 116 SER A N 1
ATOM 920 C CA . SER A 1 116 ? 4.833 -0.992 13.346 1.00 88.69 116 SER A C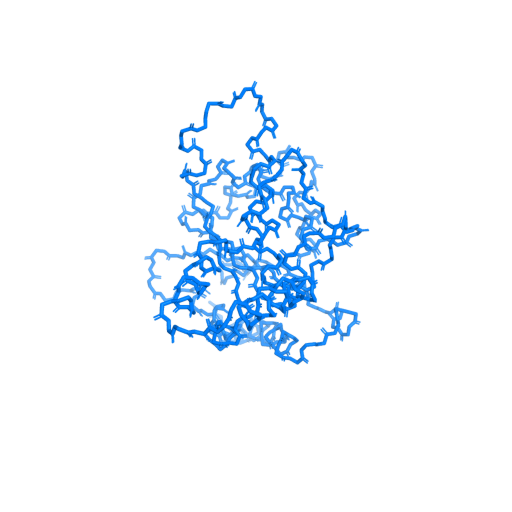A 1
ATOM 921 C C . SER A 1 116 ? 6.168 -0.481 13.893 1.00 88.69 116 SER A C 1
ATOM 923 O O . SER A 1 116 ? 6.438 -0.555 15.091 1.00 88.69 116 SER A O 1
ATOM 925 N N . ASN A 1 117 ? 7.032 0.068 13.030 1.00 86.00 117 ASN A N 1
ATOM 926 C CA . ASN A 1 117 ? 8.331 0.609 13.420 1.00 86.00 117 ASN A CA 1
ATOM 927 C C . ASN A 1 117 ? 8.510 2.061 12.955 1.00 86.00 117 ASN A C 1
ATOM 929 O O . ASN A 1 117 ? 8.745 2.334 11.778 1.00 86.00 117 ASN A O 1
ATOM 933 N N . MET A 1 118 ? 8.485 2.988 13.915 1.00 81.00 118 MET A N 1
ATOM 934 C CA . MET A 1 118 ? 8.576 4.426 13.653 1.00 81.00 118 MET A CA 1
ATOM 935 C C . MET A 1 118 ? 9.890 4.858 12.982 1.00 81.00 118 MET A C 1
ATOM 937 O O . MET A 1 118 ? 9.889 5.734 12.122 1.00 81.00 118 MET A O 1
ATOM 941 N N . LYS A 1 119 ? 11.022 4.229 13.329 1.00 78.62 119 LYS A N 1
ATOM 942 C CA . LYS A 1 119 ? 12.322 4.571 12.725 1.00 78.62 119 LYS A CA 1
ATOM 943 C C . LYS A 1 119 ? 12.358 4.202 11.245 1.00 78.62 119 LYS A C 1
ATOM 945 O O . LYS A 1 119 ? 12.891 4.945 10.430 1.00 78.62 119 LYS A O 1
ATOM 950 N N . LEU A 1 120 ? 11.789 3.051 10.888 1.00 76.44 120 LEU A N 1
ATOM 951 C CA . LEU A 1 120 ? 11.701 2.646 9.487 1.00 76.44 120 LEU A CA 1
ATOM 952 C C . LEU A 1 120 ? 10.685 3.476 8.721 1.00 76.44 120 LEU A C 1
ATOM 954 O O . LEU A 1 120 ? 10.942 3.814 7.569 1.00 76.44 120 LEU A O 1
ATOM 958 N N . PHE A 1 121 ? 9.585 3.857 9.366 1.00 78.75 121 PHE A N 1
ATOM 959 C CA . PHE A 1 121 ? 8.622 4.773 8.776 1.00 78.75 121 PHE A CA 1
ATOM 960 C C . PHE A 1 121 ? 9.263 6.104 8.373 1.00 78.75 121 PHE A C 1
ATOM 962 O O . PHE A 1 121 ? 9.089 6.525 7.235 1.00 78.75 121 PHE A O 1
ATOM 969 N N . GLU A 1 122 ? 10.073 6.713 9.246 1.00 77.31 122 GLU A N 1
ATOM 970 C CA . GLU A 1 122 ? 10.833 7.934 8.937 1.00 77.31 122 GLU A CA 1
ATOM 971 C C . GLU A 1 122 ? 11.692 7.759 7.675 1.00 77.31 122 GLU A C 1
ATOM 973 O O . GLU A 1 122 ? 11.636 8.570 6.752 1.00 77.31 122 GLU A O 1
ATOM 978 N N . HIS A 1 123 ? 12.424 6.646 7.579 1.00 75.06 123 HIS A N 1
ATOM 979 C CA . HIS A 1 123 ? 13.235 6.328 6.401 1.00 75.06 123 HIS A CA 1
ATOM 980 C C . HIS A 1 123 ? 12.411 6.057 5.134 1.00 75.06 123 HIS A C 1
ATOM 982 O O . HIS A 1 123 ? 12.909 6.266 4.025 1.00 75.06 123 HIS A O 1
ATOM 988 N N . CYS A 1 124 ? 11.173 5.589 5.289 1.00 76.06 124 CYS A N 1
ATOM 989 C CA . CYS A 1 124 ? 10.257 5.281 4.196 1.00 76.06 124 CYS A CA 1
ATOM 990 C C . CYS A 1 124 ? 9.356 6.457 3.810 1.00 76.06 124 CYS A C 1
ATOM 992 O O . CYS A 1 124 ? 8.737 6.410 2.753 1.00 76.06 124 CYS A O 1
ATOM 994 N N . TRP A 1 125 ? 9.263 7.517 4.613 1.00 77.69 125 TRP A N 1
ATOM 995 C CA . TRP A 1 125 ? 8.256 8.559 4.415 1.00 77.69 125 TRP A CA 1
ATOM 996 C C . TRP A 1 125 ? 8.397 9.275 3.069 1.00 77.69 125 TRP A C 1
ATOM 998 O O . TRP A 1 125 ? 7.423 9.437 2.329 1.00 77.69 125 TRP A O 1
ATOM 1008 N N . TRP A 1 126 ? 9.630 9.631 2.700 1.00 76.25 126 TRP A N 1
ATOM 1009 C CA . TRP A 1 126 ? 9.915 10.235 1.398 1.00 76.25 126 TRP A CA 1
ATOM 1010 C C . TRP A 1 126 ? 9.513 9.318 0.232 1.00 76.25 126 TRP A C 1
ATOM 1012 O O . TRP A 1 126 ? 8.964 9.788 -0.763 1.00 76.25 126 TRP A O 1
ATOM 1022 N N 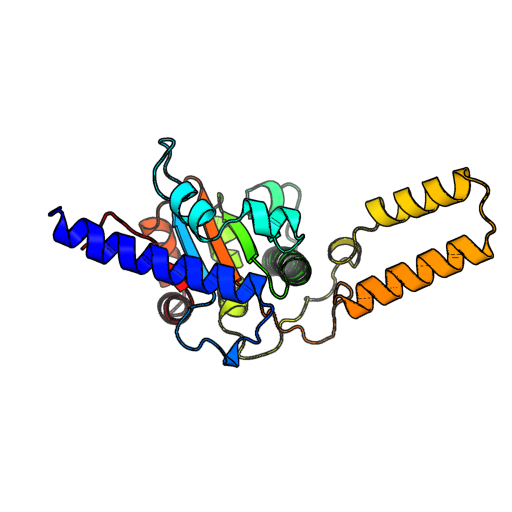. HIS A 1 127 ? 9.721 8.010 0.384 1.00 77.75 127 HIS A N 1
ATOM 1023 C CA . HIS A 1 127 ? 9.363 6.982 -0.596 1.00 77.75 127 HIS A CA 1
ATOM 1024 C C . HIS A 1 127 ? 7.849 6.818 -0.733 1.00 77.75 127 HIS A C 1
ATOM 1026 O O . HIS A 1 127 ? 7.301 6.855 -1.832 1.00 77.75 127 HIS A O 1
ATOM 1032 N N . ILE A 1 128 ? 7.157 6.710 0.398 1.00 77.12 128 ILE A N 1
ATOM 1033 C CA . ILE A 1 128 ? 5.700 6.596 0.485 1.00 77.12 128 ILE A CA 1
ATOM 1034 C C . ILE A 1 128 ? 5.029 7.815 -0.160 1.00 77.12 128 ILE A C 1
ATOM 1036 O O . ILE A 1 128 ? 4.063 7.678 -0.912 1.00 77.12 128 ILE A O 1
ATOM 1040 N N . LYS A 1 129 ? 5.575 9.019 0.041 1.00 79.00 129 LYS A N 1
ATOM 1041 C CA . LYS A 1 129 ? 5.099 10.223 -0.649 1.00 79.00 129 LYS A CA 1
ATOM 1042 C C . LYS A 1 129 ? 5.149 10.077 -2.173 1.00 79.00 129 LYS A C 1
ATOM 1044 O O . LYS A 1 129 ? 4.211 10.507 -2.844 1.00 79.00 129 LYS A O 1
ATOM 1049 N N . GLN A 1 130 ? 6.210 9.487 -2.729 1.00 78.31 130 GLN A N 1
ATOM 1050 C CA . GLN A 1 130 ? 6.333 9.329 -4.182 1.00 78.31 130 GLN A CA 1
ATOM 1051 C C . GLN A 1 130 ? 5.249 8.429 -4.777 1.00 78.31 130 GLN A C 1
ATOM 1053 O O . GLN A 1 130 ? 4.775 8.729 -5.871 1.00 78.31 130 GLN A O 1
ATOM 1058 N N . LEU A 1 131 ? 4.811 7.397 -4.044 1.00 80.06 131 LEU A N 1
ATOM 1059 C CA . LEU A 1 131 ? 3.742 6.496 -4.493 1.00 80.06 131 LEU A CA 1
ATOM 1060 C C . LEU A 1 131 ? 2.457 7.258 -4.836 1.00 80.06 131 LEU A C 1
ATOM 1062 O O . LEU A 1 131 ? 1.836 6.988 -5.860 1.00 80.06 131 LEU A O 1
ATOM 1066 N N . ALA A 1 132 ? 2.089 8.238 -4.007 1.00 75.00 132 ALA A N 1
ATOM 1067 C CA . ALA A 1 132 ? 0.859 9.003 -4.180 1.00 75.00 132 ALA A CA 1
ATOM 1068 C C . ALA A 1 132 ? 1.026 10.244 -5.073 1.00 75.00 132 ALA A C 1
ATOM 1070 O O . ALA A 1 132 ? 0.062 10.674 -5.695 1.00 75.00 132 ALA A O 1
ATOM 1071 N N . LYS A 1 133 ? 2.233 10.826 -5.137 1.00 75.56 133 LYS A N 1
ATOM 1072 C CA . LYS A 1 133 ? 2.497 12.085 -5.854 1.00 75.56 133 LYS A CA 1
ATOM 1073 C C . LYS A 1 133 ? 2.568 11.930 -7.377 1.00 75.56 133 LYS A C 1
ATOM 1075 O O . LYS A 1 133 ? 2.124 12.826 -8.083 1.00 75.56 133 LYS A O 1
ATOM 1080 N N . GLN A 1 134 ? 3.162 10.842 -7.876 1.00 66.75 134 GLN A N 1
ATOM 1081 C CA . GLN A 1 134 ? 3.135 10.449 -9.300 1.00 66.75 134 GLN A CA 1
ATOM 1082 C C . GLN A 1 134 ? 3.717 11.447 -10.329 1.00 66.75 134 GLN A C 1
ATOM 1084 O O . GLN A 1 134 ? 3.571 11.239 -11.528 1.00 66.75 134 GLN A O 1
ATOM 1089 N N . GLU A 1 135 ? 4.411 12.514 -9.916 1.00 63.16 135 GLU A N 1
ATOM 1090 C CA . GLU A 1 135 ? 4.970 13.519 -10.847 1.00 63.16 135 GLU A CA 1
ATOM 1091 C C . GLU A 1 135 ? 6.049 12.967 -11.803 1.00 63.16 135 GLU A C 1
ATOM 1093 O O . GLU A 1 135 ? 6.354 13.582 -12.825 1.00 63.16 135 GLU A O 1
ATOM 1098 N N . ALA A 1 136 ? 6.639 11.816 -11.478 1.00 64.06 136 ALA A N 1
ATOM 1099 C CA . ALA A 1 136 ? 7.559 11.072 -12.327 1.00 64.06 136 ALA A CA 1
ATOM 1100 C C . ALA A 1 136 ? 7.361 9.566 -12.105 1.00 64.06 136 ALA A C 1
ATOM 1102 O O . ALA A 1 136 ? 6.982 9.144 -11.012 1.00 64.06 136 ALA A O 1
ATOM 1103 N N . GLY A 1 137 ? 7.661 8.757 -13.125 1.00 72.81 137 GLY A N 1
ATOM 1104 C CA . GLY A 1 137 ? 7.657 7.303 -12.988 1.00 72.81 137 GLY A CA 1
ATOM 1105 C C . GLY A 1 137 ? 8.627 6.835 -11.896 1.00 72.81 137 GLY A C 1
ATOM 1106 O O . GLY A 1 137 ? 9.780 7.265 -11.847 1.00 72.81 137 GLY A O 1
ATOM 1107 N N . LEU A 1 138 ? 8.139 5.952 -11.033 1.00 78.56 138 LEU A N 1
ATOM 1108 C CA . LEU A 1 138 ? 8.846 5.279 -9.955 1.00 78.56 138 LEU A CA 1
ATOM 1109 C C . LEU A 1 138 ? 9.901 4.322 -10.524 1.00 78.56 138 LEU A C 1
ATOM 1111 O O . LEU A 1 138 ? 9.676 3.658 -11.535 1.00 78.56 138 LEU A O 1
ATOM 1115 N N . VAL A 1 139 ? 11.057 4.226 -9.868 1.00 76.12 139 VAL A N 1
ATOM 1116 C CA . VAL A 1 139 ? 12.201 3.455 -10.378 1.00 76.12 139 VAL A CA 1
ATOM 1117 C C . VAL A 1 139 ? 12.797 2.615 -9.263 1.00 76.12 139 VAL A C 1
ATOM 1119 O O . VAL A 1 139 ? 13.154 3.163 -8.225 1.00 76.12 139 VAL A O 1
ATOM 1122 N N . ALA A 1 140 ? 12.966 1.311 -9.483 1.00 76.06 140 ALA A N 1
ATOM 1123 C CA . ALA A 1 140 ? 13.735 0.463 -8.574 1.00 76.06 140 ALA A CA 1
ATOM 1124 C C . ALA A 1 140 ? 15.219 0.871 -8.590 1.00 76.06 140 ALA A C 1
ATOM 1126 O O . ALA A 1 140 ? 15.804 1.115 -9.646 1.00 76.06 140 ALA A O 1
ATOM 1127 N N . TRP A 1 141 ? 15.851 0.953 -7.424 1.00 73.31 141 TRP A N 1
ATOM 1128 C CA . TRP A 1 141 ? 17.222 1.442 -7.301 1.00 73.31 141 TRP A CA 1
ATOM 1129 C C . TRP A 1 141 ? 18.239 0.294 -7.353 1.00 73.31 141 TRP A C 1
ATOM 1131 O O . TRP A 1 141 ? 18.145 -0.630 -6.542 1.00 73.31 141 TRP A O 1
ATOM 1141 N N . PRO A 1 142 ? 19.240 0.338 -8.255 1.00 62.56 142 PRO A N 1
ATOM 1142 C CA . PRO A 1 142 ? 20.244 -0.712 -8.356 1.00 62.56 142 PRO A CA 1
ATOM 1143 C C . PRO A 1 142 ? 21.276 -0.695 -7.202 1.00 62.56 142 PRO A C 1
ATOM 1145 O O . PRO A 1 142 ? 21.575 0.363 -6.631 1.00 62.56 142 PRO A O 1
ATOM 1148 N N . PRO A 1 143 ? 21.884 -1.857 -6.890 1.00 63.91 143 PRO A N 1
ATOM 1149 C CA . PRO A 1 143 ? 21.460 -3.187 -7.326 1.00 63.91 143 PRO A CA 1
ATOM 1150 C C . PRO A 1 143 ? 20.142 -3.578 -6.636 1.00 63.91 143 PRO A C 1
ATOM 1152 O O . PRO A 1 143 ? 19.928 -3.243 -5.475 1.00 63.91 143 PRO A O 1
ATOM 1155 N N . PHE A 1 144 ? 19.262 -4.278 -7.350 1.00 61.56 144 PHE A N 1
ATOM 1156 C CA . PHE A 1 144 ? 18.031 -4.833 -6.788 1.00 61.56 144 PHE A CA 1
ATOM 1157 C C . PHE A 1 144 ? 17.900 -6.297 -7.189 1.00 61.56 144 PHE A C 1
ATOM 1159 O O . PHE A 1 144 ? 18.301 -6.689 -8.290 1.00 61.56 144 PHE A O 1
ATOM 1166 N N . ASP A 1 145 ? 17.344 -7.103 -6.292 1.00 63.12 145 ASP A N 1
ATOM 1167 C CA . ASP A 1 145 ? 17.068 -8.500 -6.584 1.00 63.12 145 ASP A CA 1
ATOM 1168 C C . ASP A 1 145 ? 15.777 -8.610 -7.410 1.00 63.12 145 ASP A C 1
ATOM 1170 O O . ASP A 1 145 ? 14.716 -8.108 -7.033 1.00 63.12 145 ASP A O 1
ATOM 1174 N N . LYS A 1 146 ? 15.881 -9.248 -8.580 1.00 60.62 146 LYS A N 1
ATOM 1175 C CA . LYS A 1 146 ? 14.749 -9.466 -9.489 1.00 60.62 146 LYS A CA 1
ATOM 1176 C C . LYS A 1 146 ? 13.727 -10.445 -8.904 1.00 60.62 146 LYS A C 1
ATOM 1178 O O . LYS A 1 146 ? 12.565 -10.370 -9.296 1.00 60.62 146 LYS A O 1
ATOM 1183 N N . SER A 1 147 ? 14.137 -11.298 -7.959 1.00 57.28 147 SER A N 1
ATOM 1184 C CA . SER A 1 147 ? 13.254 -12.212 -7.217 1.00 57.28 147 SER A CA 1
ATOM 1185 C C . SER A 1 147 ? 12.163 -11.484 -6.421 1.00 57.28 147 SER A C 1
ATOM 1187 O O . SER A 1 147 ? 11.116 -12.044 -6.124 1.00 57.28 147 SER A O 1
ATOM 1189 N N . ILE A 1 148 ? 12.369 -10.204 -6.101 1.00 62.22 148 ILE A N 1
ATOM 1190 C CA . ILE A 1 148 ? 11.411 -9.422 -5.313 1.00 62.22 148 ILE A CA 1
ATOM 1191 C C . ILE A 1 148 ? 10.174 -9.066 -6.165 1.00 62.22 148 ILE A C 1
ATOM 1193 O O . ILE A 1 148 ? 9.065 -8.931 -5.646 1.00 62.22 148 ILE A O 1
ATOM 1197 N N . PHE A 1 149 ? 10.349 -8.947 -7.484 1.00 62.47 149 PHE A N 1
ATOM 1198 C CA . PHE A 1 149 ? 9.303 -8.551 -8.436 1.00 62.47 149 PHE A CA 1
ATOM 1199 C C . PHE A 1 149 ? 8.546 -9.743 -9.024 1.00 62.47 149 PHE A C 1
ATOM 1201 O O . PHE A 1 149 ? 7.369 -9.634 -9.359 1.00 62.47 149 PHE A O 1
ATOM 1208 N N . PHE A 1 150 ? 9.219 -10.886 -9.111 1.00 63.47 150 PHE A N 1
ATOM 1209 C CA . PHE A 1 150 ? 8.699 -12.132 -9.647 1.00 63.47 150 PHE A CA 1
ATOM 1210 C C . PHE A 1 150 ? 8.946 -13.219 -8.607 1.00 63.47 150 PHE A C 1
ATOM 1212 O O . PHE A 1 150 ? 10.106 -13.458 -8.289 1.00 63.47 150 PHE A O 1
ATOM 1219 N N . ASP A 1 151 ? 7.895 -13.851 -8.077 1.00 64.25 151 ASP A N 1
ATOM 1220 C CA . ASP A 1 151 ? 8.040 -14.920 -7.082 1.00 64.25 151 ASP A CA 1
ATOM 1221 C C . ASP A 1 151 ? 8.711 -16.142 -7.731 1.00 64.25 151 ASP A C 1
ATOM 1223 O O . ASP A 1 151 ? 8.078 -16.993 -8.361 1.00 64.25 151 ASP A O 1
ATOM 1227 N N . ILE A 1 152 ? 10.045 -16.157 -7.664 1.00 63.25 152 ILE A N 1
ATOM 1228 C CA . ILE A 1 152 ? 10.874 -17.180 -8.299 1.00 63.25 152 ILE A CA 1
ATOM 1229 C C . ILE A 1 152 ? 10.600 -18.538 -7.656 1.00 63.25 152 ILE A C 1
ATOM 1231 O O . ILE A 1 152 ? 10.617 -19.535 -8.372 1.00 63.25 152 ILE A O 1
ATOM 1235 N N . ASP A 1 153 ? 10.317 -18.590 -6.356 1.00 62.84 153 ASP A N 1
ATOM 1236 C CA . ASP A 1 153 ? 10.119 -19.846 -5.637 1.00 62.84 153 ASP A CA 1
ATOM 1237 C C . ASP A 1 153 ? 8.775 -20.486 -6.004 1.00 62.84 153 ASP A C 1
ATOM 1239 O O . ASP A 1 153 ? 8.721 -21.685 -6.297 1.00 62.84 153 ASP A O 1
ATOM 1243 N N . GLU A 1 154 ? 7.701 -19.693 -6.092 1.00 70.25 154 GLU A N 1
ATOM 1244 C CA . GLU A 1 154 ? 6.411 -20.158 -6.610 1.00 70.25 154 GLU A CA 1
ATOM 1245 C C . GLU A 1 154 ? 6.540 -20.637 -8.062 1.00 70.25 154 GLU A C 1
ATOM 1247 O O . GLU A 1 154 ? 6.097 -21.741 -8.406 1.00 70.25 154 GLU A O 1
ATOM 1252 N N . PHE A 1 155 ? 7.216 -19.850 -8.902 1.00 73.50 155 PHE A N 1
ATOM 1253 C CA . PHE A 1 155 ? 7.436 -20.184 -10.304 1.00 73.50 155 PHE A CA 1
ATOM 1254 C C . PHE A 1 155 ? 8.249 -21.472 -10.484 1.00 73.50 155 PHE A C 1
ATOM 1256 O O . PHE A 1 155 ? 7.876 -22.344 -11.273 1.00 73.50 155 PHE A O 1
ATOM 1263 N N . VAL A 1 156 ? 9.345 -21.628 -9.741 1.00 74.06 156 VAL A N 1
ATOM 1264 C CA . VAL A 1 156 ? 10.165 -22.845 -9.749 1.00 74.06 156 VAL A CA 1
ATOM 1265 C C . VAL A 1 156 ? 9.339 -24.032 -9.259 1.00 74.06 156 VAL A C 1
ATOM 1267 O O . VAL A 1 156 ? 9.349 -25.080 -9.903 1.00 74.06 156 VAL A O 1
ATOM 1270 N N . GLY A 1 157 ? 8.545 -23.865 -8.199 1.00 79.75 157 GLY A N 1
ATOM 1271 C CA . GLY A 1 157 ? 7.651 -24.905 -7.692 1.00 79.75 157 GLY A CA 1
ATOM 1272 C C . GLY A 1 157 ? 6.561 -25.330 -8.687 1.00 79.75 157 GLY A C 1
ATOM 1273 O O . GLY A 1 157 ? 6.182 -26.505 -8.734 1.00 79.75 157 GLY A O 1
ATOM 1274 N N . GLU A 1 158 ? 6.036 -24.412 -9.503 1.00 79.38 158 GLU A N 1
ATOM 1275 C CA . GLU A 1 158 ? 5.136 -24.741 -10.618 1.00 79.38 158 GLU A CA 1
ATOM 1276 C C . GLU A 1 158 ? 5.857 -25.506 -11.731 1.00 79.38 158 GLU A C 1
ATOM 1278 O O . GLU A 1 158 ? 5.363 -26.543 -12.185 1.00 79.38 158 GLU A O 1
ATOM 1283 N N . VAL A 1 159 ? 7.047 -25.056 -12.133 1.00 81.12 159 VAL A N 1
ATOM 1284 C CA . VAL A 1 159 ? 7.856 -25.728 -13.160 1.00 81.12 159 VAL A CA 1
ATOM 1285 C C . VAL A 1 159 ? 8.235 -27.145 -12.718 1.00 81.12 159 VAL A C 1
ATOM 1287 O O . VAL A 1 159 ? 8.083 -28.092 -13.491 1.00 81.12 159 VAL A O 1
ATOM 1290 N N . GLU A 1 160 ? 8.651 -27.334 -11.466 1.00 83.56 160 GLU A N 1
ATOM 1291 C CA . GLU A 1 160 ? 8.970 -28.652 -10.912 1.00 83.56 160 GLU A CA 1
ATOM 1292 C C . GLU A 1 160 ? 7.762 -29.590 -10.874 1.00 83.56 160 GLU A C 1
ATOM 1294 O O . GLU A 1 160 ? 7.889 -30.778 -11.188 1.00 83.56 160 GLU A O 1
ATOM 1299 N N . ARG A 1 161 ? 6.578 -29.078 -10.515 1.00 84.06 161 ARG A N 1
ATOM 1300 C CA . ARG A 1 161 ? 5.332 -29.854 -10.571 1.00 84.06 161 ARG A CA 1
ATOM 1301 C C . ARG A 1 161 ? 5.018 -30.281 -11.999 1.00 84.06 161 ARG A C 1
ATOM 1303 O O . ARG A 1 161 ? 4.718 -31.452 -12.221 1.00 84.06 161 ARG A O 1
ATOM 1310 N N . LEU A 1 162 ? 5.149 -29.378 -12.969 1.00 81.81 162 LEU A N 1
ATOM 1311 C CA . LEU A 1 162 ? 4.920 -29.692 -14.380 1.00 81.81 162 LEU A CA 1
ATOM 1312 C C . LEU A 1 162 ? 5.904 -30.749 -14.898 1.00 81.81 162 LEU A C 1
ATOM 1314 O O . LEU A 1 162 ? 5.472 -31.700 -15.551 1.00 81.81 162 LEU A O 1
ATOM 1318 N N . MET A 1 163 ? 7.188 -30.670 -14.530 1.00 80.69 163 MET A N 1
ATOM 1319 C CA . MET A 1 163 ? 8.171 -31.712 -14.862 1.00 80.69 163 MET A CA 1
ATOM 1320 C C . MET A 1 163 ? 7.783 -33.083 -14.288 1.00 80.69 163 MET A C 1
ATOM 1322 O O . MET A 1 163 ? 7.905 -34.096 -14.974 1.00 80.69 163 MET A O 1
ATOM 1326 N N . LYS A 1 164 ? 7.266 -33.129 -13.053 1.00 86.38 164 LYS A N 1
ATOM 1327 C CA . LYS A 1 164 ? 6.828 -34.376 -12.395 1.00 86.38 164 LYS A CA 1
ATOM 1328 C C . LYS A 1 164 ? 5.584 -35.004 -13.035 1.00 86.38 164 LYS A C 1
ATOM 1330 O O . LYS A 1 164 ? 5.367 -36.199 -12.868 1.00 86.38 164 LYS A O 1
ATOM 1335 N N . THR A 1 165 ? 4.789 -34.238 -13.787 1.00 82.94 165 THR A N 1
ATOM 1336 C CA . THR A 1 165 ? 3.610 -34.757 -14.513 1.00 82.94 165 THR A CA 1
ATOM 1337 C C . THR A 1 165 ? 3.936 -35.429 -15.852 1.00 82.94 165 THR A C 1
ATOM 1339 O O . THR A 1 165 ? 3.026 -35.914 -16.518 1.00 82.94 165 THR A O 1
ATOM 1342 N N . GLY A 1 166 ? 5.213 -35.484 -16.254 1.00 74.50 166 GLY A N 1
ATOM 1343 C CA . GLY A 1 166 ? 5.633 -36.132 -17.502 1.00 74.50 166 GLY A CA 1
ATOM 1344 C C . GLY A 1 166 ? 5.300 -35.338 -18.770 1.00 74.50 166 GLY A C 1
ATOM 1345 O O . GLY A 1 166 ? 5.312 -35.909 -19.858 1.00 74.50 166 GLY A O 1
ATOM 1346 N N . ARG A 1 167 ? 5.000 -34.037 -18.641 1.00 78.19 167 ARG A N 1
ATOM 1347 C CA . ARG A 1 167 ? 4.815 -33.134 -19.786 1.00 78.19 167 ARG A CA 1
ATOM 1348 C C . ARG A 1 167 ? 6.098 -32.996 -20.593 1.00 78.19 167 ARG A C 1
ATOM 1350 O O . ARG A 1 167 ? 7.200 -33.042 -20.041 1.00 78.19 167 ARG A O 1
ATOM 1357 N N . ASP A 1 168 ? 5.946 -32.788 -21.897 1.00 85.75 168 ASP A N 1
ATOM 1358 C CA . ASP A 1 168 ? 7.093 -32.631 -22.780 1.00 85.75 168 ASP A CA 1
ATOM 1359 C C . ASP A 1 168 ? 7.858 -31.330 -22.484 1.00 85.75 168 ASP A C 1
ATOM 1361 O O . ASP A 1 168 ? 7.302 -30.301 -22.090 1.00 85.75 168 ASP A O 1
ATOM 1365 N N . LYS A 1 169 ? 9.170 -31.359 -22.719 1.00 82.62 169 LYS A N 1
ATOM 1366 C CA . LYS A 1 169 ? 10.065 -30.224 -22.475 1.00 82.62 169 LYS A CA 1
ATOM 1367 C C . LYS A 1 169 ? 9.660 -28.985 -23.283 1.00 82.62 169 LYS A C 1
ATOM 1369 O O . LYS A 1 169 ? 9.899 -27.862 -22.836 1.00 82.62 169 LYS A O 1
ATOM 1374 N N . SER A 1 170 ? 9.056 -29.161 -24.461 1.00 82.62 170 SER A N 1
ATOM 1375 C CA . SER A 1 170 ? 8.558 -28.044 -25.270 1.00 82.62 170 SER A CA 1
ATOM 1376 C C . SER A 1 170 ? 7.362 -27.334 -24.624 1.00 82.62 170 SER A C 1
ATOM 1378 O O . SER A 1 170 ? 7.321 -26.103 -24.630 1.00 82.62 170 SER A O 1
ATOM 1380 N N . GLU A 1 171 ? 6.459 -28.075 -23.979 1.00 80.06 171 GLU A N 1
ATOM 1381 C CA . GLU A 1 171 ? 5.293 -27.534 -23.270 1.00 80.06 171 GLU A CA 1
ATOM 1382 C C . GLU A 1 171 ? 5.706 -26.765 -22.016 1.00 80.06 171 GLU A C 1
ATOM 1384 O O . GLU A 1 171 ? 5.203 -25.674 -21.756 1.00 80.06 171 GLU A O 1
ATOM 1389 N N . ILE A 1 172 ? 6.677 -27.293 -21.268 1.00 81.00 172 ILE A N 1
ATOM 1390 C CA . ILE A 1 172 ? 7.224 -26.621 -20.083 1.00 81.00 172 ILE A CA 1
ATOM 1391 C C . ILE A 1 172 ? 7.928 -25.322 -20.490 1.00 81.00 172 ILE A C 1
ATOM 1393 O O . ILE A 1 172 ? 7.733 -24.284 -19.864 1.00 81.00 172 ILE A O 1
ATOM 1397 N N . ASN A 1 173 ? 8.690 -25.334 -21.587 1.00 77.88 173 ASN A N 1
ATOM 1398 C CA . ASN A 1 173 ? 9.323 -24.124 -22.114 1.00 77.88 173 ASN A CA 1
ATOM 1399 C C . ASN A 1 173 ? 8.305 -23.089 -22.615 1.00 77.88 173 ASN A C 1
ATOM 1401 O O . ASN A 1 173 ? 8.540 -21.889 -22.469 1.00 77.88 173 ASN A O 1
ATOM 1405 N N . ALA A 1 174 ? 7.197 -23.530 -23.216 1.00 80.00 174 ALA A N 1
ATOM 1406 C CA . ALA A 1 174 ? 6.111 -22.644 -23.622 1.00 80.00 174 ALA A CA 1
ATOM 1407 C C . ALA A 1 174 ? 5.434 -22.012 -22.399 1.00 80.00 174 ALA A C 1
ATOM 1409 O O . ALA A 1 174 ? 5.269 -20.797 -22.373 1.00 80.00 174 ALA A O 1
ATOM 1410 N N . PHE A 1 175 ? 5.152 -22.804 -21.360 1.00 79.38 175 PHE A N 1
ATOM 1411 C CA . PHE A 1 175 ? 4.622 -22.325 -20.082 1.00 79.38 175 PHE A CA 1
ATOM 1412 C C . PHE A 1 175 ? 5.549 -21.298 -19.416 1.00 79.38 175 PHE A C 1
ATOM 1414 O O . PHE A 1 175 ? 5.108 -20.210 -19.065 1.00 79.38 175 PHE A O 1
ATOM 1421 N N . VAL A 1 176 ? 6.851 -21.593 -19.316 1.00 78.81 176 VAL A N 1
ATOM 1422 C CA . VAL A 1 176 ? 7.870 -20.671 -18.780 1.00 78.81 176 VAL A CA 1
ATOM 1423 C C . VAL A 1 176 ? 7.892 -19.360 -19.563 1.00 78.81 176 VAL A C 1
ATOM 1425 O O . VAL A 1 176 ? 7.890 -18.278 -18.976 1.00 78.81 176 VAL A O 1
ATOM 1428 N N . LYS A 1 177 ? 7.901 -19.435 -20.900 1.00 74.69 177 LYS A N 1
ATOM 1429 C CA . LYS A 1 177 ? 7.889 -18.241 -21.751 1.00 74.69 177 LYS A CA 1
ATOM 1430 C C . LYS A 1 177 ? 6.603 -17.445 -21.586 1.00 74.69 177 LYS A C 1
ATOM 1432 O O . LYS A 1 177 ? 6.687 -16.219 -21.537 1.00 74.69 177 LYS A O 1
ATOM 1437 N N . ASP A 1 178 ? 5.454 -18.105 -21.504 1.00 74.94 178 ASP A N 1
ATOM 1438 C CA . ASP A 1 178 ? 4.167 -17.437 -21.342 1.00 74.94 178 ASP A CA 1
AT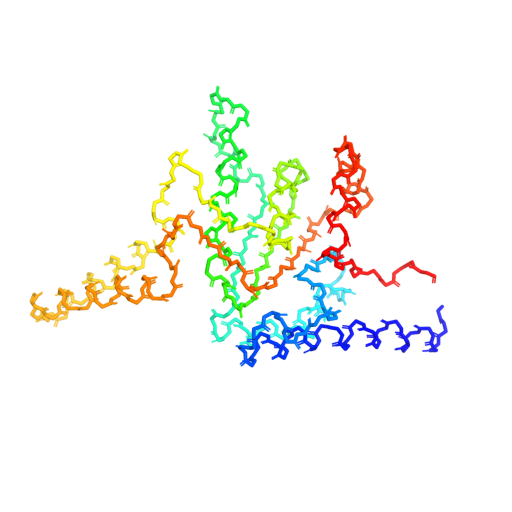OM 1439 C C . ASP A 1 178 ? 4.056 -16.788 -19.965 1.00 74.94 178 ASP A C 1
ATOM 1441 O O . ASP A 1 178 ? 3.746 -15.610 -19.911 1.00 74.94 178 ASP A O 1
ATOM 1445 N N . LYS A 1 179 ? 4.474 -17.454 -18.882 1.00 70.31 179 LYS A N 1
ATOM 1446 C CA . LYS A 1 179 ? 4.544 -16.867 -17.533 1.00 70.31 179 LYS A CA 1
ATOM 1447 C C . LYS A 1 179 ? 5.489 -15.676 -17.441 1.00 70.31 179 LYS A C 1
ATOM 1449 O O . LYS A 1 179 ? 5.136 -14.665 -16.851 1.00 70.31 179 LYS A O 1
ATOM 1454 N N . ILE A 1 180 ? 6.664 -15.738 -18.067 1.00 67.69 180 ILE A N 1
ATOM 1455 C CA . ILE A 1 180 ? 7.574 -14.582 -18.132 1.00 67.69 180 ILE A CA 1
ATOM 1456 C C . ILE A 1 180 ? 6.965 -13.458 -18.981 1.00 67.69 180 ILE A C 1
ATOM 1458 O O . ILE A 1 180 ? 7.141 -12.281 -18.675 1.00 67.69 180 ILE A O 1
ATOM 1462 N N . SER A 1 181 ? 6.266 -13.794 -20.064 1.00 63.12 181 SER A N 1
ATOM 1463 C CA . SER A 1 181 ? 5.615 -12.807 -20.935 1.00 63.12 181 SER A CA 1
ATOM 1464 C C . SER A 1 181 ? 4.391 -12.191 -20.263 1.00 63.12 181 SER A C 1
ATOM 1466 O O . SER A 1 181 ? 4.155 -11.000 -20.405 1.00 63.12 181 SER A O 1
ATOM 1468 N N . GLU A 1 182 ? 3.649 -12.973 -19.490 1.00 62.62 182 GLU A N 1
ATOM 1469 C CA . GLU A 1 182 ? 2.551 -12.569 -18.626 1.00 62.62 182 GLU A CA 1
ATOM 1470 C C . GLU A 1 182 ? 3.057 -11.674 -17.501 1.00 62.62 182 GLU A C 1
ATOM 1472 O O . GLU A 1 182 ? 2.568 -10.561 -17.386 1.00 62.62 182 GLU A O 1
ATOM 1477 N N . ALA A 1 183 ? 4.122 -12.061 -16.796 1.00 61.31 183 ALA A N 1
ATOM 1478 C CA . ALA A 1 183 ? 4.789 -11.216 -15.811 1.00 61.31 183 ALA A CA 1
ATOM 1479 C C . ALA A 1 183 ? 5.252 -9.884 -16.420 1.00 61.31 183 ALA A C 1
ATOM 1481 O O . ALA A 1 183 ? 5.072 -8.830 -15.823 1.00 61.31 183 ALA A O 1
ATOM 1482 N N . LYS A 1 184 ? 5.779 -9.890 -17.651 1.00 60.28 184 LYS A N 1
ATOM 1483 C CA . LYS A 1 184 ? 6.111 -8.653 -18.378 1.00 60.28 184 LYS A CA 1
ATOM 1484 C C . LYS A 1 184 ? 4.872 -7.830 -18.748 1.00 60.28 184 LYS A C 1
ATOM 1486 O O . LYS A 1 184 ? 4.907 -6.615 -18.594 1.00 60.28 184 LYS A O 1
ATOM 1491 N N . ARG A 1 185 ? 3.792 -8.464 -19.226 1.00 53.84 185 ARG A N 1
ATOM 1492 C CA . ARG A 1 185 ? 2.508 -7.806 -19.555 1.00 53.84 185 ARG A CA 1
ATOM 1493 C C . ARG A 1 185 ? 1.836 -7.210 -18.315 1.00 53.84 185 ARG A C 1
ATOM 1495 O O . ARG A 1 185 ? 1.230 -6.154 -18.416 1.00 53.84 185 ARG A O 1
ATOM 1502 N N . GLN A 1 186 ? 1.977 -7.873 -17.172 1.00 54.72 186 GLN A N 1
ATOM 1503 C CA . GLN A 1 186 ? 1.478 -7.457 -15.862 1.00 54.72 186 GLN A CA 1
ATOM 1504 C C . GLN A 1 186 ? 2.435 -6.491 -15.142 1.00 54.72 186 GLN A C 1
ATOM 1506 O O . GLN A 1 186 ? 2.173 -6.102 -14.011 1.00 54.72 186 GLN A O 1
ATOM 1511 N N . GLY A 1 187 ? 3.562 -6.107 -15.756 1.00 49.53 187 GLY A N 1
ATOM 1512 C CA . GLY A 1 187 ? 4.515 -5.167 -15.157 1.00 49.53 187 GLY A CA 1
ATOM 1513 C C . GLY A 1 187 ? 5.347 -5.729 -13.996 1.00 49.53 187 GLY A C 1
ATOM 1514 O O . GLY A 1 187 ? 6.111 -4.987 -13.395 1.00 49.53 187 GLY A O 1
ATOM 1515 N N . LEU A 1 188 ? 5.289 -7.034 -13.717 1.00 53.69 188 LEU A N 1
ATOM 1516 C CA . LEU A 1 188 ? 6.092 -7.738 -12.701 1.00 53.69 188 LEU A CA 1
ATOM 1517 C C . LEU A 1 188 ? 7.582 -7.873 -13.080 1.00 53.69 188 LEU A C 1
ATOM 1519 O O . LEU A 1 188 ? 8.374 -8.486 -12.367 1.00 53.69 188 LEU A O 1
ATOM 1523 N N . VAL A 1 189 ? 7.989 -7.306 -14.217 1.00 55.00 189 VAL A N 1
ATOM 1524 C CA . VAL A 1 189 ? 9.390 -7.052 -14.557 1.00 55.00 189 VAL A CA 1
ATOM 1525 C C . VAL A 1 189 ? 9.554 -5.539 -14.601 1.00 55.00 189 VAL A C 1
ATOM 1527 O O . VAL A 1 189 ? 8.881 -4.910 -15.422 1.00 55.00 189 VAL A O 1
ATOM 1530 N N . PRO A 1 190 ? 10.418 -4.943 -13.760 1.00 51.38 190 PRO A N 1
ATOM 1531 C CA . PRO A 1 190 ? 10.475 -3.501 -13.664 1.00 51.38 190 PRO A CA 1
ATOM 1532 C C . PRO A 1 190 ? 10.853 -2.901 -15.015 1.00 51.38 190 PRO A C 1
ATOM 1534 O O . PRO A 1 190 ? 11.893 -3.224 -15.593 1.00 51.38 190 PRO A O 1
ATOM 1537 N N . SER A 1 191 ? 9.977 -2.038 -15.519 1.00 55.00 191 SER A N 1
ATOM 1538 C CA . SER A 1 191 ? 10.347 -1.082 -16.556 1.00 55.00 191 SER A CA 1
ATOM 1539 C C . SER A 1 191 ? 11.279 -0.033 -15.944 1.00 55.00 191 SER A C 1
ATOM 1541 O O . SER A 1 191 ? 11.258 0.182 -14.730 1.00 55.00 191 SER A O 1
ATOM 1543 N N . ASP A 1 192 ? 12.068 0.661 -16.766 1.00 60.34 192 ASP A N 1
ATOM 1544 C CA . ASP A 1 192 ? 12.948 1.733 -16.277 1.00 60.34 192 ASP A CA 1
ATOM 1545 C C . ASP A 1 192 ? 12.168 2.854 -15.555 1.00 60.34 192 ASP A C 1
ATOM 1547 O O . ASP A 1 192 ? 12.770 3.633 -14.817 1.00 60.34 192 ASP A O 1
ATOM 1551 N N . LYS A 1 193 ? 10.840 2.946 -15.768 1.00 67.56 193 LYS A N 1
ATOM 1552 C CA . LYS A 1 193 ? 9.916 3.900 -15.135 1.00 67.56 193 LYS A CA 1
ATOM 1553 C C . LYS A 1 193 ? 8.504 3.316 -14.989 1.00 67.56 193 LYS A C 1
ATOM 1555 O O . LYS A 1 193 ? 7.798 3.162 -15.981 1.00 67.56 193 LYS A O 1
ATOM 1560 N N . PHE A 1 194 ? 8.062 3.092 -13.756 1.00 75.62 194 PHE A N 1
ATOM 1561 C CA . PHE A 1 194 ? 6.738 2.570 -13.409 1.00 75.62 194 PHE A CA 1
ATOM 1562 C C . PHE A 1 194 ? 5.791 3.637 -12.880 1.00 75.62 194 PHE A C 1
ATOM 1564 O O . PHE A 1 194 ? 6.166 4.448 -12.044 1.00 75.62 194 PHE A O 1
ATOM 1571 N N . HIS A 1 195 ? 4.547 3.621 -13.341 1.00 78.75 195 HIS A N 1
ATOM 1572 C CA . HIS A 1 195 ? 3.502 4.495 -12.819 1.00 78.75 195 HIS A CA 1
ATOM 1573 C C . HIS A 1 195 ? 2.550 3.641 -11.989 1.00 78.75 195 HIS A C 1
ATOM 1575 O O . HIS A 1 195 ? 1.953 2.705 -12.515 1.00 78.75 195 HIS A O 1
ATOM 1581 N N . PHE A 1 196 ? 2.467 3.933 -10.691 1.00 82.38 196 PHE A N 1
ATOM 1582 C CA . PHE A 1 196 ? 1.606 3.196 -9.772 1.00 82.38 196 PHE A CA 1
ATOM 1583 C C . PHE A 1 196 ? 0.179 3.752 -9.819 1.00 82.38 196 PHE A C 1
ATOM 1585 O O . PHE A 1 196 ? -0.134 4.749 -9.178 1.00 82.38 196 PHE A O 1
ATOM 1592 N N . ASN A 1 197 ? -0.717 3.108 -10.543 1.00 81.50 197 ASN A N 1
ATOM 1593 C CA . ASN A 1 197 ? -2.085 3.605 -10.704 1.00 81.50 197 ASN A CA 1
ATOM 1594 C C . ASN A 1 197 ? -3.022 3.220 -9.544 1.00 81.50 197 ASN A C 1
ATOM 1596 O O . ASN A 1 197 ? -4.195 3.583 -9.556 1.00 81.50 197 ASN A O 1
ATOM 1600 N N . GLY A 1 198 ? -2.524 2.471 -8.556 1.00 86.94 198 GLY A N 1
ATOM 1601 C CA . GLY A 1 198 ? -3.308 2.029 -7.405 1.00 86.94 198 GLY A CA 1
ATOM 1602 C C . GLY A 1 198 ? -3.433 3.070 -6.287 1.00 86.94 198 GLY A C 1
ATOM 1603 O O . GLY A 1 198 ? -2.968 4.210 -6.382 1.00 86.94 198 GLY A O 1
ATOM 1604 N N . TYR A 1 199 ? -4.043 2.630 -5.190 1.00 91.00 199 TYR A N 1
ATOM 1605 C CA . TYR A 1 199 ? -4.201 3.375 -3.940 1.00 91.00 199 TYR A CA 1
ATOM 1606 C C . TYR A 1 199 ? -3.285 2.822 -2.851 1.00 91.00 199 TYR A C 1
ATOM 1608 O O . TYR A 1 199 ? -2.913 1.650 -2.878 1.00 91.00 199 TYR A O 1
ATOM 1616 N N . VAL A 1 200 ? -2.942 3.650 -1.864 1.00 92.06 200 VAL A N 1
ATOM 1617 C CA . VAL A 1 200 ? -2.105 3.260 -0.721 1.00 92.06 200 VAL A CA 1
ATOM 1618 C C . VAL A 1 200 ? -2.899 3.399 0.572 1.00 92.06 200 VAL A C 1
ATOM 1620 O O . VAL A 1 200 ? -3.363 4.489 0.891 1.00 92.06 200 VAL A O 1
ATOM 1623 N N . LEU A 1 201 ? -3.003 2.325 1.352 1.00 93.94 201 LEU A N 1
ATOM 1624 C CA . LEU A 1 201 ? -3.504 2.341 2.724 1.00 93.94 201 LEU A CA 1
ATOM 1625 C C . LEU A 1 201 ? -2.336 2.154 3.696 1.00 93.94 201 LEU A C 1
ATOM 1627 O O . LEU A 1 201 ? -1.751 1.080 3.769 1.00 93.94 201 LEU A O 1
ATOM 1631 N N . ILE A 1 202 ? -2.012 3.190 4.461 1.00 92.38 202 ILE A N 1
ATOM 1632 C CA . ILE A 1 202 ? -1.022 3.150 5.538 1.00 92.38 202 ILE A CA 1
ATOM 1633 C C . ILE A 1 202 ? -1.746 2.834 6.842 1.00 92.38 202 ILE A C 1
ATOM 1635 O O . ILE A 1 202 ? -2.558 3.629 7.318 1.00 92.38 202 ILE A O 1
ATOM 1639 N N . VAL A 1 203 ? -1.421 1.689 7.427 1.00 92.75 203 VAL A N 1
ATOM 1640 C CA . VAL A 1 203 ? -1.929 1.255 8.727 1.00 92.75 203 VAL A CA 1
ATOM 1641 C C . VAL A 1 203 ? -0.842 1.490 9.767 1.00 92.75 203 VAL A C 1
ATOM 1643 O O . VAL A 1 203 ? 0.238 0.915 9.676 1.00 92.75 203 VAL A O 1
ATOM 1646 N N . LEU A 1 204 ? -1.113 2.339 10.752 1.00 90.50 204 LEU A N 1
ATOM 1647 C CA . LEU A 1 204 ? -0.220 2.594 11.879 1.00 90.50 204 LEU A CA 1
ATOM 1648 C C . LEU A 1 204 ? -0.548 1.597 13.001 1.00 90.50 204 LEU A C 1
ATOM 1650 O O . LEU A 1 204 ? -1.555 1.750 13.688 1.00 90.50 204 LEU A O 1
ATOM 1654 N N . ASP A 1 205 ? 0.268 0.552 13.151 1.00 88.62 205 ASP A N 1
ATOM 1655 C CA . ASP A 1 205 ? 0.069 -0.536 14.118 1.00 88.62 205 ASP A CA 1
ATOM 1656 C C . ASP A 1 205 ? 0.888 -0.293 15.388 1.00 88.62 205 ASP A C 1
ATOM 1658 O O . ASP A 1 205 ? 2.114 -0.416 15.390 1.00 88.62 205 ASP A O 1
ATOM 1662 N N . GLY A 1 206 ? 0.211 0.102 16.469 1.00 82.94 206 GLY A N 1
ATOM 1663 C CA . GLY A 1 206 ? 0.871 0.485 17.720 1.00 82.94 206 GLY A CA 1
ATOM 1664 C C . GLY A 1 206 ? 1.657 1.800 17.632 1.00 82.94 206 GLY A C 1
ATOM 1665 O O . GLY A 1 206 ? 2.481 2.079 18.503 1.00 82.94 206 GLY A O 1
ATOM 1666 N N . LEU A 1 207 ? 1.415 2.600 16.589 1.00 84.81 207 LEU A N 1
ATOM 1667 C CA . LEU A 1 207 ? 2.010 3.917 16.385 1.00 84.81 207 LEU A CA 1
ATOM 1668 C C . LEU A 1 207 ? 0.919 4.987 16.434 1.00 84.81 207 LEU A C 1
ATOM 1670 O O . LEU A 1 207 ? -0.077 4.881 15.723 1.00 84.81 207 LEU A O 1
ATOM 1674 N N . ASP A 1 208 ? 1.127 6.032 17.233 1.00 82.88 208 ASP A N 1
ATOM 1675 C CA . ASP A 1 208 ? 0.212 7.167 17.284 1.00 82.88 208 ASP A CA 1
ATOM 1676 C C . ASP A 1 208 ? 0.552 8.215 16.210 1.00 82.88 208 ASP A C 1
ATOM 1678 O O . ASP A 1 208 ? 1.713 8.459 15.857 1.00 82.88 208 ASP A O 1
ATOM 1682 N N . TRP A 1 209 ? -0.484 8.869 15.694 1.00 81.81 209 TRP A N 1
ATOM 1683 C CA . TRP A 1 209 ? -0.370 9.879 14.649 1.00 81.81 209 TRP A CA 1
ATOM 1684 C C . TRP A 1 209 ? 0.476 11.083 15.062 1.00 81.81 209 TRP A C 1
ATOM 1686 O O . TRP A 1 209 ? 1.148 11.680 14.219 1.00 81.81 209 TRP A O 1
ATOM 1696 N N . GLN A 1 210 ? 0.438 11.468 16.339 1.00 83.44 210 GLN A N 1
ATOM 1697 C CA . GLN A 1 210 ? 1.174 12.634 16.813 1.00 83.44 210 GLN A CA 1
ATOM 1698 C C . GLN A 1 210 ? 2.685 12.390 16.694 1.00 83.44 210 GLN A C 1
ATOM 1700 O O . GLN A 1 210 ? 3.389 13.226 16.127 1.00 83.44 210 GLN A O 1
ATOM 1705 N N . SER A 1 211 ? 3.160 11.210 17.091 1.00 82.00 211 SER A N 1
ATOM 1706 C CA . SER A 1 211 ? 4.546 10.778 16.895 1.00 82.00 211 SER A CA 1
ATOM 1707 C C . SER A 1 211 ? 4.938 10.714 15.412 1.00 82.00 211 SER A C 1
ATOM 1709 O O . SER A 1 211 ? 6.020 11.173 15.037 1.00 82.00 211 SER A O 1
ATOM 1711 N N . VAL A 1 212 ? 4.054 10.195 14.546 1.00 79.88 212 VAL A N 1
ATOM 1712 C CA . VAL A 1 212 ? 4.277 10.151 13.086 1.00 79.88 212 VAL A CA 1
ATOM 1713 C C . VAL A 1 212 ? 4.463 11.555 12.512 1.00 79.88 212 VAL A C 1
ATOM 1715 O O . VAL A 1 212 ? 5.400 11.813 11.749 1.00 79.88 212 VAL A O 1
ATOM 1718 N N . ARG A 1 213 ? 3.576 12.473 12.897 1.00 80.00 213 ARG A N 1
ATOM 1719 C CA . ARG A 1 213 ? 3.595 13.867 12.465 1.00 80.00 213 ARG A CA 1
ATOM 1720 C C . ARG A 1 213 ? 4.873 14.573 12.911 1.00 80.00 213 ARG A C 1
ATOM 1722 O O . ARG A 1 213 ? 5.554 15.160 12.077 1.00 80.00 213 ARG A O 1
ATOM 1729 N N . GLU A 1 214 ? 5.226 14.481 14.190 1.00 81.94 214 GLU A N 1
ATOM 1730 C CA . GLU A 1 214 ? 6.389 15.174 14.762 1.00 81.94 214 GLU A CA 1
ATOM 1731 C C . GLU A 1 214 ? 7.712 14.768 14.113 1.00 81.94 214 GLU A C 1
ATOM 1733 O O . GLU A 1 214 ? 8.604 15.599 13.936 1.00 81.94 214 GLU A O 1
ATOM 1738 N N . ILE A 1 215 ? 7.857 13.493 13.757 1.00 73.38 215 ILE A N 1
ATOM 1739 C CA . ILE A 1 215 ? 9.063 12.997 13.091 1.00 73.38 215 ILE A CA 1
ATOM 1740 C C . ILE A 1 215 ? 9.095 13.458 11.636 1.00 73.38 215 ILE A C 1
ATOM 1742 O O . ILE A 1 215 ? 10.127 13.917 11.153 1.00 73.38 215 ILE A O 1
ATOM 1746 N N . SER A 1 216 ? 7.952 13.423 10.960 1.00 68.88 216 SER A N 1
ATOM 1747 C CA . SER A 1 216 ? 7.868 13.802 9.553 1.00 68.88 216 SER A CA 1
ATOM 1748 C C . SER A 1 216 ? 7.985 15.319 9.325 1.00 68.88 216 SER A C 1
ATOM 1750 O O . SER A 1 216 ? 8.477 15.758 8.285 1.00 68.88 216 SER A O 1
ATOM 1752 N N . GLU A 1 217 ? 7.574 16.144 10.293 1.00 71.12 217 GLU A N 1
ATOM 1753 C CA . GLU A 1 217 ? 7.708 17.610 10.252 1.00 71.12 217 GLU A CA 1
ATOM 1754 C C . GLU A 1 217 ? 9.167 18.086 10.376 1.00 71.12 217 GLU A C 1
ATOM 1756 O O . GLU A 1 217 ? 9.499 19.178 9.906 1.00 71.12 217 GLU A O 1
ATOM 1761 N N . ARG A 1 218 ? 10.073 17.260 10.926 1.00 70.12 218 ARG A N 1
ATOM 1762 C CA . ARG A 1 218 ? 11.520 17.566 10.979 1.00 70.12 218 ARG A CA 1
ATOM 1763 C C . ARG A 1 218 ? 12.141 17.690 9.587 1.00 70.12 218 ARG A C 1
ATOM 1765 O O . ARG A 1 218 ? 13.186 18.324 9.435 1.00 70.12 218 ARG A O 1
ATOM 1772 N N . ASP A 1 219 ? 11.470 17.163 8.567 1.00 63.88 219 ASP A N 1
ATOM 1773 C CA . ASP A 1 219 ? 11.944 17.100 7.189 1.00 63.88 219 ASP A CA 1
ATOM 1774 C C . ASP A 1 219 ? 11.446 18.286 6.327 1.00 63.88 219 ASP A C 1
ATOM 1776 O O . ASP A 1 219 ? 10.869 18.129 5.251 1.00 63.88 219 ASP A O 1
ATOM 1780 N N . ARG A 1 220 ? 11.648 19.518 6.827 1.00 57.12 220 ARG A N 1
ATOM 1781 C CA . ARG A 1 220 ? 11.510 20.810 6.103 1.00 57.12 220 ARG A CA 1
ATOM 1782 C C . ARG A 1 220 ? 10.265 20.945 5.195 1.00 57.12 220 ARG A C 1
ATOM 1784 O O . ARG A 1 220 ? 10.383 21.346 4.037 1.00 57.12 220 ARG A O 1
ATOM 1791 N N . GLY A 1 221 ? 9.070 20.633 5.702 1.00 62.00 221 GLY A N 1
ATOM 1792 C CA . GLY A 1 221 ? 7.801 20.826 4.972 1.00 62.00 221 GLY A CA 1
ATOM 1793 C C . GLY A 1 221 ? 7.439 19.713 3.977 1.00 62.00 221 GLY A C 1
ATOM 1794 O O . GLY A 1 221 ? 6.449 19.822 3.252 1.00 62.00 221 GLY A O 1
ATOM 1795 N N . GLN A 1 222 ? 8.202 18.613 3.938 1.00 67.12 222 GLN A N 1
ATOM 1796 C CA . GLN A 1 222 ? 7.875 17.457 3.096 1.00 67.12 222 GLN A CA 1
ATOM 1797 C C . GLN A 1 222 ? 6.587 16.750 3.532 1.00 67.12 222 GLN A C 1
ATOM 1799 O O . GLN A 1 222 ? 5.880 16.235 2.660 1.00 67.12 222 GLN A O 1
ATOM 1804 N N . PHE A 1 223 ? 6.285 16.764 4.835 1.00 70.81 223 PHE A N 1
ATOM 1805 C CA . PHE A 1 223 ? 5.082 16.180 5.427 1.00 70.81 223 PHE A CA 1
ATOM 1806 C C . PHE A 1 223 ? 3.796 16.863 4.959 1.00 70.81 223 PHE A C 1
ATOM 1808 O O . PHE A 1 223 ? 2.952 16.199 4.363 1.00 70.81 223 PHE A O 1
ATOM 1815 N N . ASP A 1 224 ? 3.675 18.183 5.115 1.00 71.69 224 ASP A N 1
ATOM 1816 C CA . ASP A 1 224 ? 2.474 18.922 4.692 1.00 71.69 224 ASP A CA 1
ATOM 1817 C C . ASP A 1 224 ? 2.205 18.765 3.192 1.00 71.69 224 ASP A C 1
ATOM 1819 O O . ASP A 1 224 ? 1.068 18.572 2.762 1.00 71.69 224 ASP A O 1
ATOM 1823 N N . ALA A 1 225 ? 3.268 18.765 2.385 1.00 72.75 225 ALA A N 1
ATOM 1824 C CA . ALA A 1 225 ? 3.168 18.509 0.955 1.00 72.75 225 ALA A CA 1
ATOM 1825 C C . ALA A 1 225 ? 2.749 17.062 0.631 1.00 72.75 225 ALA A C 1
ATOM 1827 O O . ALA A 1 225 ? 2.112 16.836 -0.391 1.00 72.75 225 ALA A O 1
ATOM 1828 N N . ALA A 1 226 ? 3.093 16.072 1.461 1.00 74.44 226 ALA A N 1
ATOM 1829 C CA . ALA A 1 226 ? 2.601 14.702 1.299 1.00 74.44 226 ALA A CA 1
ATOM 1830 C C . ALA A 1 226 ? 1.118 14.593 1.681 1.00 74.44 226 ALA A C 1
ATOM 1832 O O . ALA A 1 226 ? 0.354 13.935 0.981 1.00 74.44 226 ALA A O 1
ATOM 1833 N N . MET A 1 227 ? 0.679 15.308 2.719 1.00 79.56 227 MET A N 1
ATOM 1834 C CA . MET A 1 227 ? -0.715 15.301 3.181 1.00 79.56 227 MET A CA 1
ATOM 1835 C C . MET A 1 227 ? -1.718 15.887 2.176 1.00 79.56 227 MET A C 1
ATOM 1837 O O . MET A 1 227 ? -2.923 15.711 2.345 1.00 79.56 227 MET A O 1
ATOM 1841 N N . GLN A 1 228 ? -1.256 16.519 1.094 1.00 80.69 228 GLN A N 1
ATOM 1842 C CA . GLN A 1 228 ? -2.103 16.865 -0.055 1.00 80.69 228 GLN A CA 1
ATOM 1843 C C . GLN A 1 228 ? -2.600 15.619 -0.811 1.00 80.69 228 GLN A C 1
ATOM 1845 O O . GLN A 1 228 ? -3.694 15.640 -1.370 1.00 80.69 228 GLN A O 1
ATOM 1850 N N . PHE A 1 229 ? -1.833 14.525 -0.771 1.00 84.69 229 PHE A N 1
ATOM 1851 C CA . PHE A 1 229 ? -2.088 13.272 -1.492 1.00 84.69 229 PHE A CA 1
ATOM 1852 C C . PHE A 1 229 ? -2.602 12.139 -0.596 1.00 84.69 229 PHE A C 1
ATOM 1854 O O . PHE A 1 229 ? -2.942 11.071 -1.103 1.00 84.69 229 PHE A O 1
ATOM 1861 N N . TYR A 1 230 ? -2.667 12.362 0.721 1.00 84.94 230 TYR A N 1
ATOM 1862 C CA . TYR A 1 230 ? -3.120 11.384 1.709 1.00 84.94 230 TYR A CA 1
ATOM 1863 C C . TYR A 1 230 ? -4.299 11.920 2.522 1.00 84.94 230 TYR A C 1
ATOM 1865 O O . TYR A 1 230 ? -4.274 13.046 3.018 1.00 84.94 230 TYR A O 1
ATOM 1873 N N . TYR A 1 231 ? -5.339 11.115 2.684 1.00 84.25 231 TYR A N 1
ATOM 1874 C CA . TYR A 1 231 ? -6.358 11.295 3.707 1.00 84.25 231 TYR A CA 1
ATOM 1875 C C . TYR A 1 231 ? -5.886 10.690 5.026 1.00 84.25 231 TYR A C 1
ATOM 1877 O O . TYR A 1 231 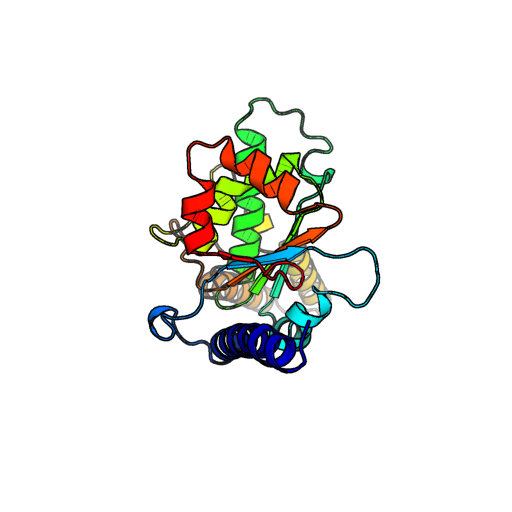? -5.322 9.603 5.032 1.00 84.25 231 TYR A O 1
ATOM 1885 N N . ARG A 1 232 ? -6.169 11.351 6.152 1.00 84.31 232 ARG A N 1
ATOM 1886 C CA . ARG A 1 232 ? -6.104 10.718 7.473 1.00 84.31 232 ARG A CA 1
ATOM 1887 C C . ARG A 1 232 ? -7.519 10.443 7.950 1.00 84.31 232 ARG A C 1
ATOM 1889 O O . ARG A 1 232 ? -8.292 11.387 8.102 1.00 84.31 232 ARG A O 1
ATOM 1896 N N . VAL A 1 233 ? -7.823 9.181 8.223 1.00 80.44 233 VAL A N 1
ATOM 1897 C CA . VAL A 1 233 ? -9.090 8.777 8.829 1.00 80.44 233 VAL A CA 1
ATOM 1898 C C . VAL A 1 233 ? -8.985 9.003 10.334 1.00 80.44 233 VAL A C 1
ATOM 1900 O O . VAL A 1 233 ? -8.276 8.284 11.032 1.00 80.44 233 VAL A O 1
ATOM 1903 N N . ASP A 1 234 ? -9.664 10.034 10.831 1.00 74.38 234 ASP A N 1
ATOM 1904 C CA . ASP A 1 234 ? -9.746 10.362 12.256 1.00 74.38 234 ASP A CA 1
ATOM 1905 C C . ASP A 1 234 ? -11.211 10.639 12.627 1.00 74.38 234 ASP A C 1
ATOM 1907 O O . ASP A 1 234 ? -11.850 11.528 12.062 1.00 74.38 234 ASP A O 1
ATOM 1911 N N . PHE A 1 235 ? -11.746 9.867 13.578 1.00 67.62 235 PHE A N 1
ATOM 1912 C CA . PHE A 1 235 ? -13.102 10.048 14.121 1.00 67.62 235 PHE A CA 1
ATOM 1913 C C . PHE A 1 235 ? -13.132 10.887 15.410 1.00 67.62 235 PHE A C 1
ATOM 1915 O O . PHE A 1 235 ? -14.205 11.206 15.917 1.00 67.62 235 PHE A O 1
ATOM 1922 N N . SER A 1 236 ? -11.964 11.223 15.963 1.00 54.53 236 SER A N 1
ATOM 1923 C CA . SER A 1 236 ? -11.795 11.770 17.315 1.00 54.53 236 SER A CA 1
ATOM 1924 C C . SER A 1 236 ? -11.505 13.270 17.395 1.00 54.53 236 SER A C 1
ATOM 1926 O O . SER A 1 236 ? -11.475 13.815 18.498 1.00 54.53 236 SER A O 1
ATOM 1928 N N . ARG A 1 237 ? -11.339 13.978 16.274 1.00 40.62 237 ARG A N 1
ATOM 1929 C CA . ARG A 1 237 ? -11.060 15.423 16.288 1.00 40.62 237 ARG A CA 1
ATOM 1930 C C . ARG A 1 237 ? -11.788 16.158 15.175 1.00 40.62 237 ARG A C 1
ATOM 1932 O O . ARG A 1 237 ? -11.289 16.134 14.064 1.00 40.62 237 ARG A O 1
ATOM 1939 N N . TRP A 1 238 ? -12.916 16.790 15.518 1.00 43.50 238 TRP A N 1
ATOM 1940 C CA . TRP A 1 238 ? -13.351 18.149 15.135 1.00 43.50 238 TRP A CA 1
ATOM 1941 C C . TRP A 1 238 ? -14.458 18.579 16.099 1.00 43.50 238 TRP A C 1
ATOM 1943 O O . TRP A 1 238 ? -15.473 17.841 16.194 1.00 43.50 238 TRP A O 1
#

Radius of gyration: 19.82 Å; chains: 1; bounding box: 54×57×46 Å

pLDDT: mean 75.8, std 12.82, range [40.62, 95.38]